Protein AF-A0A936IAG9-F1 (afdb_monomer_lite)

pLDDT: mean 70.08, std 13.37, range [38.06, 93.12]

Structure (mmCIF, N/CA/C/O backbone):
data_AF-A0A936IAG9-F1
#
_entry.id   AF-A0A936IAG9-F1
#
loop_
_atom_site.group_PDB
_atom_site.id
_atom_site.type_symbol
_atom_site.label_atom_id
_atom_site.label_alt_id
_atom_site.label_comp_id
_atom_site.label_asym_id
_atom_site.label_entity_id
_atom_site.label_seq_id
_atom_site.pdbx_PDB_ins_code
_atom_site.Cartn_x
_atom_site.Cartn_y
_atom_site.Cartn_z
_atom_site.occupancy
_atom_site.B_iso_or_equiv
_atom_site.auth_seq_id
_atom_site.auth_comp_id
_atom_site.auth_asym_id
_atom_site.auth_atom_id
_atom_site.pdbx_PDB_model_num
ATOM 1 N N . MET A 1 1 ? 29.070 -1.647 6.809 1.00 38.06 1 MET A N 1
ATOM 2 C CA . MET A 1 1 ? 28.721 -2.880 7.534 1.00 38.06 1 MET A CA 1
ATOM 3 C C . MET A 1 1 ? 27.209 -2.856 7.655 1.00 38.06 1 MET A C 1
ATOM 5 O O . MET A 1 1 ? 26.701 -2.065 8.429 1.00 38.06 1 MET A O 1
ATOM 9 N N . ASN A 1 2 ? 26.509 -3.551 6.751 1.00 38.34 2 ASN A N 1
ATOM 10 C CA . ASN A 1 2 ? 25.042 -3.567 6.714 1.00 38.34 2 ASN A CA 1
ATOM 11 C C . ASN A 1 2 ? 24.549 -4.488 7.825 1.00 38.34 2 ASN A C 1
ATOM 13 O O . ASN A 1 2 ? 24.805 -5.689 7.763 1.00 38.34 2 ASN A O 1
ATOM 17 N N . ILE A 1 3 ? 23.865 -3.932 8.822 1.00 39.88 3 ILE A N 1
ATOM 18 C CA . ILE A 1 3 ? 23.152 -4.720 9.825 1.00 39.88 3 ILE A CA 1
ATOM 19 C C . ILE A 1 3 ? 21.669 -4.584 9.498 1.00 39.88 3 ILE A C 1
ATOM 21 O O . ILE A 1 3 ? 21.058 -3.542 9.723 1.00 39.88 3 ILE A O 1
ATOM 25 N N . HIS A 1 4 ? 21.135 -5.632 8.873 1.00 41.66 4 HIS A N 1
ATOM 26 C CA . HIS A 1 4 ? 19.709 -5.806 8.631 1.00 41.66 4 HIS A CA 1
ATOM 27 C C . HIS A 1 4 ? 18.942 -5.750 9.964 1.00 41.66 4 HIS A C 1
ATOM 29 O O . HIS A 1 4 ? 19.412 -6.334 10.945 1.00 41.66 4 HIS A O 1
ATOM 35 N N . PRO A 1 5 ? 17.767 -5.098 10.029 1.00 43.59 5 PRO A N 1
ATOM 36 C CA . PRO A 1 5 ? 16.925 -5.165 11.212 1.00 43.59 5 PRO A CA 1
ATOM 37 C C . PRO A 1 5 ? 16.428 -6.602 11.378 1.00 43.59 5 PRO A C 1
ATOM 39 O O . PRO A 1 5 ? 15.870 -7.183 10.448 1.00 43.59 5 PRO A O 1
ATOM 42 N N . ILE A 1 6 ? 16.636 -7.166 12.567 1.00 43.41 6 ILE A N 1
ATOM 43 C CA . ILE A 1 6 ? 16.018 -8.425 12.978 1.00 43.41 6 ILE A CA 1
ATOM 44 C C . ILE A 1 6 ? 14.546 -8.104 13.242 1.00 43.41 6 ILE A C 1
ATOM 46 O O . ILE A 1 6 ? 14.169 -7.686 14.337 1.00 43.41 6 ILE A O 1
ATOM 50 N N . TYR A 1 7 ? 13.727 -8.218 12.201 1.00 42.12 7 TYR A N 1
ATOM 51 C CA . TYR A 1 7 ? 12.294 -8.389 12.373 1.00 42.12 7 TYR A CA 1
ATOM 52 C C . TYR A 1 7 ? 12.106 -9.773 12.998 1.00 42.12 7 TYR A C 1
ATOM 54 O O . TYR A 1 7 ? 12.538 -10.771 12.422 1.00 42.12 7 TYR A O 1
ATOM 62 N N . ASN A 1 8 ? 11.513 -9.832 14.197 1.00 49.75 8 ASN A N 1
ATOM 63 C CA . ASN A 1 8 ? 10.803 -11.042 14.604 1.00 49.75 8 ASN A CA 1
ATOM 64 C C . ASN A 1 8 ? 9.864 -11.371 13.448 1.00 49.75 8 ASN A C 1
ATOM 66 O O . ASN A 1 8 ? 9.140 -10.476 13.020 1.00 49.75 8 ASN A O 1
ATOM 70 N N . GLU A 1 9 ? 9.971 -12.592 12.933 1.00 50.03 9 GLU A N 1
ATOM 71 C CA . GLU A 1 9 ? 9.275 -13.076 11.747 1.00 50.03 9 GLU A CA 1
ATOM 72 C C . GLU A 1 9 ? 7.830 -12.567 11.737 1.00 50.03 9 GLU A C 1
ATOM 74 O O . GLU A 1 9 ? 6.999 -13.004 12.536 1.00 50.03 9 GLU A O 1
ATOM 79 N N . ASP A 1 10 ? 7.555 -11.592 10.861 1.00 55.53 10 ASP A N 1
ATOM 80 C CA . ASP A 1 10 ? 6.186 -11.255 10.500 1.00 55.53 10 ASP A CA 1
ATOM 81 C C . ASP A 1 10 ? 5.524 -12.580 10.107 1.00 55.53 10 ASP A C 1
ATOM 83 O O . ASP A 1 10 ? 6.144 -13.345 9.354 1.00 55.53 10 ASP A O 1
ATOM 87 N N . PRO A 1 11 ? 4.327 -12.904 10.633 1.00 61.97 11 PRO A N 1
ATOM 88 C CA . PRO A 1 11 ? 3.662 -14.155 10.301 1.00 61.97 11 PRO A CA 1
ATOM 89 C C . PRO A 1 11 ? 3.671 -14.303 8.782 1.00 61.97 11 PRO A C 1
ATOM 91 O O . PRO A 1 11 ? 3.205 -13.396 8.087 1.00 61.97 11 PRO A O 1
ATOM 94 N N . GLU A 1 12 ? 4.278 -15.391 8.281 1.00 59.19 12 GLU A N 1
ATOM 95 C CA . GLU A 1 12 ? 4.418 -15.614 6.842 1.00 59.19 12 GLU A CA 1
ATOM 96 C C . GLU A 1 12 ? 3.045 -15.382 6.214 1.00 59.19 12 GLU A C 1
ATOM 98 O O . GLU A 1 12 ? 2.085 -16.095 6.522 1.00 59.19 12 GLU A O 1
ATOM 103 N N . LEU A 1 13 ? 2.942 -14.357 5.359 1.00 60.31 13 LEU A N 1
ATOM 104 C CA . LEU A 1 13 ? 1.738 -14.139 4.573 1.00 60.31 13 LEU A CA 1
ATOM 105 C C . LEU A 1 13 ? 1.389 -15.492 3.936 1.00 60.31 13 LEU A C 1
ATOM 107 O O . LEU A 1 13 ? 2.278 -16.104 3.334 1.00 60.31 13 LEU A O 1
ATOM 111 N N . PRO A 1 14 ? 0.139 -15.975 4.030 1.00 67.12 14 PRO A N 1
ATOM 112 C CA . PRO A 1 14 ? -0.231 -17.316 3.564 1.00 67.12 14 PRO A CA 1
ATOM 113 C C . PRO A 1 14 ? 0.081 -17.548 2.072 1.00 67.12 14 PRO A C 1
ATOM 115 O O . PRO A 1 14 ? 0.135 -18.685 1.611 1.00 67.12 14 PRO A O 1
ATOM 118 N N . PHE A 1 15 ? 0.360 -16.474 1.326 1.00 60.12 15 PHE A N 1
ATOM 119 C CA . PHE A 1 15 ? 0.721 -16.471 -0.090 1.00 60.12 15 PHE A CA 1
ATOM 120 C C . PHE A 1 15 ? 2.195 -16.108 -0.361 1.00 60.12 15 PHE A C 1
ATOM 122 O O . PHE A 1 15 ? 2.618 -16.091 -1.513 1.00 60.12 15 PHE A O 1
ATOM 129 N N . GLY A 1 16 ? 3.014 -15.844 0.662 1.00 61.12 16 GLY A N 1
ATOM 130 C CA . GLY A 1 16 ? 4.405 -15.391 0.513 1.00 61.12 16 GLY A CA 1
ATOM 131 C C . GLY A 1 16 ? 5.296 -16.376 -0.253 1.00 61.12 16 GLY A C 1
ATOM 132 O O . GLY A 1 16 ? 6.164 -15.969 -1.023 1.00 61.12 16 GLY A O 1
ATOM 133 N N . LYS A 1 17 ? 5.024 -17.683 -0.134 1.00 63.50 17 LYS A N 1
ATOM 134 C CA . LYS A 1 17 ? 5.696 -18.727 -0.930 1.00 63.50 17 LYS A CA 1
ATOM 135 C C . LYS A 1 17 ? 5.253 -18.731 -2.398 1.00 63.50 17 LYS A C 1
ATOM 137 O O . LYS A 1 17 ? 6.069 -19.044 -3.258 1.00 63.50 17 LYS A O 1
ATOM 142 N N . ALA A 1 18 ? 4.008 -18.346 -2.684 1.00 60.34 18 ALA A N 1
ATOM 143 C CA . ALA A 1 18 ? 3.475 -18.229 -4.043 1.00 60.34 18 ALA A CA 1
ATOM 144 C C . ALA A 1 18 ? 3.954 -16.949 -4.754 1.00 60.34 18 ALA A C 1
ATOM 146 O O . ALA A 1 18 ? 4.122 -16.941 -5.969 1.00 60.34 18 ALA A O 1
ATOM 147 N N . LEU A 1 19 ? 4.240 -15.888 -3.995 1.00 58.88 19 LEU A N 1
ATOM 148 C CA . LEU A 1 19 ? 4.708 -14.597 -4.511 1.00 58.88 19 LEU A CA 1
ATOM 149 C C . LEU A 1 19 ? 6.229 -14.525 -4.715 1.00 58.88 19 LEU A C 1
ATOM 151 O O . LEU A 1 19 ? 6.725 -13.546 -5.263 1.00 58.88 19 LEU A O 1
ATOM 155 N N . LYS A 1 20 ? 6.981 -15.555 -4.301 1.00 59.91 20 LYS A N 1
ATOM 156 C CA . LYS A 1 20 ? 8.453 -15.529 -4.225 1.00 59.91 20 LYS A CA 1
ATOM 157 C C . LYS A 1 20 ? 9.157 -15.301 -5.573 1.00 59.91 20 LYS A C 1
ATOM 159 O O . LYS A 1 20 ? 10.315 -14.910 -5.569 1.00 59.91 20 LYS A O 1
ATOM 164 N N . ASN A 1 21 ? 8.458 -15.511 -6.693 1.00 58.50 21 ASN A N 1
ATOM 165 C CA . ASN A 1 21 ? 8.949 -15.292 -8.061 1.00 58.50 21 ASN A CA 1
ATOM 166 C C . ASN A 1 21 ? 7.891 -14.651 -8.986 1.00 58.50 21 ASN A C 1
ATOM 168 O O . ASN A 1 21 ? 8.018 -14.735 -10.205 1.00 58.50 21 ASN A O 1
ATOM 172 N N . ALA A 1 22 ? 6.818 -14.083 -8.432 1.00 59.84 22 ALA A N 1
ATOM 173 C CA . ALA A 1 22 ? 5.782 -13.417 -9.216 1.00 59.84 22 ALA A CA 1
ATOM 174 C C . ALA A 1 22 ? 6.031 -11.904 -9.193 1.00 59.84 22 ALA A C 1
ATOM 176 O O . ALA A 1 22 ? 6.421 -11.367 -8.157 1.00 59.84 22 ALA A O 1
ATOM 177 N N . ASP A 1 23 ? 5.785 -11.217 -10.309 1.00 57.88 23 ASP A N 1
ATOM 178 C CA . ASP A 1 23 ? 5.854 -9.753 -10.420 1.00 57.88 23 ASP A CA 1
ATOM 179 C C . ASP A 1 23 ? 4.711 -9.075 -9.625 1.00 57.88 23 ASP A C 1
ATOM 181 O O . ASP A 1 23 ? 3.880 -8.371 -10.192 1.00 57.88 23 ASP A O 1
ATOM 185 N N . GLY A 1 24 ? 4.612 -9.331 -8.318 1.00 66.06 24 GLY A N 1
ATOM 186 C CA . GLY A 1 24 ? 3.544 -8.831 -7.454 1.00 66.06 24 GLY A CA 1
ATOM 187 C C . GLY A 1 24 ? 2.125 -9.143 -7.953 1.00 66.06 24 GLY A C 1
ATOM 188 O O . GLY A 1 24 ? 1.898 -9.974 -8.832 1.00 66.06 24 GLY A O 1
ATOM 189 N N . PHE A 1 25 ? 1.142 -8.460 -7.369 1.00 68.69 25 PHE A N 1
ATOM 190 C CA . PHE A 1 25 ? -0.209 -8.412 -7.921 1.00 68.69 25 PHE A CA 1
ATOM 191 C C . PHE A 1 25 ? -0.233 -7.362 -9.034 1.00 68.69 25 PHE A C 1
ATOM 193 O O . PHE A 1 25 ? -0.215 -6.164 -8.755 1.00 68.69 25 PHE A O 1
ATOM 200 N N . LYS A 1 26 ? -0.257 -7.800 -10.296 1.00 69.25 26 LYS A N 1
ATOM 201 C CA . LYS A 1 26 ? -0.562 -6.912 -11.424 1.00 69.25 26 LYS A CA 1
ATOM 202 C C . LYS A 1 26 ? -2.073 -6.792 -11.536 1.00 69.25 26 LYS A C 1
ATOM 204 O O . LYS A 1 26 ? -2.758 -7.793 -11.735 1.00 69.25 26 LYS A O 1
ATOM 209 N N . VAL A 1 27 ? -2.581 -5.576 -11.383 1.00 76.00 27 VAL A N 1
ATOM 210 C CA . VAL A 1 27 ? -3.978 -5.283 -11.696 1.00 76.00 27 VAL A CA 1
ATOM 211 C C . VAL A 1 27 ? -4.122 -5.019 -13.200 1.00 76.00 27 VAL A C 1
ATOM 213 O O . VAL A 1 27 ? -3.158 -4.559 -13.819 1.00 76.00 27 VAL A O 1
ATOM 216 N N . PRO A 1 28 ? -5.283 -5.320 -13.803 1.00 80.31 28 PRO A N 1
ATOM 217 C CA . PRO A 1 28 ? -5.577 -4.943 -15.181 1.00 80.31 28 PRO A CA 1
ATOM 218 C C . PRO A 1 28 ? -5.427 -3.437 -15.427 1.00 80.31 28 PRO A C 1
ATOM 220 O O . PRO A 1 28 ? -5.523 -2.623 -14.504 1.00 80.31 28 PRO A O 1
ATOM 223 N N . GLU A 1 29 ? -5.223 -3.070 -16.689 1.00 79.81 29 GLU A N 1
ATOM 224 C CA . GLU A 1 29 ? -5.251 -1.673 -17.123 1.00 79.81 29 GLU A CA 1
ATOM 225 C C . GLU A 1 29 ? -6.591 -1.027 -16.722 1.00 79.81 29 GLU A C 1
ATOM 227 O O . GLU A 1 29 ? -7.638 -1.674 -16.790 1.00 79.81 29 GLU A O 1
ATOM 232 N N . HIS A 1 30 ? -6.551 0.213 -16.228 1.00 80.75 30 HIS A N 1
ATOM 233 C CA . HIS A 1 30 ? -7.714 0.961 -15.720 1.00 80.75 30 HIS A CA 1
ATOM 234 C C . HIS A 1 30 ? -8.450 0.355 -14.505 1.00 80.75 30 HIS A C 1
ATOM 236 O O . HIS A 1 30 ? -9.518 0.839 -14.136 1.00 80.75 30 HIS A O 1
ATOM 242 N N . TYR A 1 31 ? -7.887 -0.647 -13.813 1.00 82.06 31 TYR A N 1
ATOM 243 C CA . TYR A 1 31 ? -8.521 -1.252 -12.627 1.00 82.06 31 TYR A CA 1
ATOM 244 C C . TYR A 1 31 ? -8.879 -0.230 -11.536 1.00 82.06 31 TYR A C 1
ATOM 246 O O . TYR A 1 31 ? -9.958 -0.290 -10.954 1.00 82.06 31 TYR A O 1
ATOM 254 N N . PHE A 1 32 ? -7.973 0.709 -11.250 1.00 84.81 32 PHE A N 1
ATOM 255 C CA . PHE A 1 32 ? -8.203 1.730 -10.225 1.00 84.81 32 PHE A CA 1
ATOM 256 C C . PHE A 1 32 ? -9.087 2.873 -10.720 1.00 84.81 32 PHE A C 1
ATOM 258 O O . PHE A 1 32 ? -9.895 3.388 -9.954 1.00 84.81 32 PHE A O 1
ATOM 265 N N . GLU A 1 33 ? -8.966 3.233 -11.994 1.00 86.62 33 GLU A N 1
ATOM 266 C CA . GLU A 1 33 ? -9.741 4.312 -12.614 1.00 86.62 33 GLU A CA 1
ATOM 267 C C . GLU A 1 33 ? -11.224 3.943 -12.706 1.00 86.62 33 GLU A C 1
ATOM 269 O O . GLU A 1 33 ? -12.080 4.761 -12.387 1.00 86.62 33 GLU A O 1
ATOM 274 N N . ASN A 1 34 ? -11.522 2.677 -13.000 1.00 81.88 34 ASN A N 1
ATOM 275 C CA . ASN A 1 34 ? -12.891 2.171 -13.086 1.00 81.88 34 ASN A CA 1
ATOM 276 C C . ASN A 1 34 ? -13.351 1.504 -11.781 1.00 81.88 34 ASN A C 1
ATOM 278 O O . ASN A 1 34 ? -14.383 0.833 -11.761 1.00 81.88 34 ASN A O 1
ATOM 282 N N . SER A 1 35 ? -12.593 1.646 -10.688 1.00 82.88 35 SER A N 1
ATOM 283 C CA . SER A 1 35 ? -12.913 0.972 -9.425 1.00 82.88 35 SER A 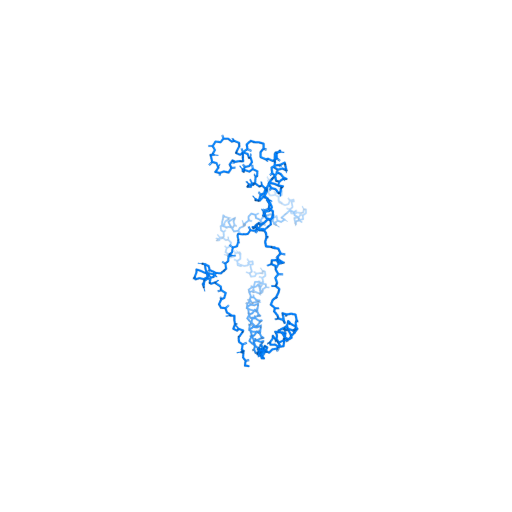CA 1
ATOM 284 C C . SER A 1 35 ? -14.261 1.425 -8.867 1.00 82.88 35 SER A C 1
ATOM 286 O O . SER A 1 35 ? -15.049 0.592 -8.428 1.00 82.88 35 SER A O 1
ATOM 288 N N . GLU A 1 36 ? -14.567 2.719 -8.956 1.00 81.88 36 GLU A N 1
ATOM 289 C CA . GLU A 1 36 ? -15.851 3.276 -8.528 1.00 81.88 36 GLU A CA 1
ATOM 290 C C . GLU A 1 36 ? -17.011 2.713 -9.354 1.00 81.88 36 GLU A C 1
ATOM 292 O O . GLU A 1 36 ? -17.996 2.234 -8.796 1.00 81.88 36 GLU A O 1
ATOM 297 N N . GLU A 1 37 ? -16.870 2.697 -10.680 1.00 77.31 37 GLU A N 1
ATOM 298 C CA . GLU A 1 37 ? -17.903 2.203 -11.591 1.00 77.31 37 GLU A CA 1
ATOM 299 C C . GLU A 1 37 ? -18.143 0.698 -11.405 1.00 77.31 37 GLU A C 1
ATOM 301 O O . GLU A 1 37 ? -19.288 0.254 -11.341 1.00 77.31 37 GLU A O 1
ATOM 306 N N . MET A 1 38 ? -17.076 -0.082 -11.205 1.00 76.06 38 MET A N 1
ATOM 307 C CA . MET A 1 38 ? -17.154 -1.514 -10.902 1.00 76.06 38 MET A CA 1
ATOM 308 C C . MET A 1 38 ? -17.819 -1.787 -9.549 1.00 76.06 38 MET A C 1
ATOM 310 O O . MET A 1 38 ? -18.657 -2.685 -9.451 1.00 76.06 38 MET A O 1
ATOM 314 N N . ILE A 1 39 ? -17.492 -1.008 -8.513 1.00 81.25 39 ILE A N 1
ATOM 315 C CA . ILE A 1 39 ? -18.131 -1.118 -7.193 1.00 81.25 39 ILE A CA 1
ATOM 316 C C . ILE A 1 39 ? -19.623 -0.791 -7.306 1.00 81.25 39 ILE A C 1
ATOM 318 O O . ILE A 1 39 ? -20.453 -1.542 -6.796 1.00 81.25 39 ILE A O 1
ATOM 322 N N . ILE A 1 40 ? -19.984 0.280 -8.016 1.00 80.75 40 ILE A N 1
ATOM 323 C CA . ILE A 1 40 ? -21.382 0.683 -8.221 1.00 80.75 40 ILE A CA 1
ATOM 324 C C . ILE A 1 40 ? -22.142 -0.372 -9.034 1.00 80.75 40 ILE A C 1
ATOM 326 O O . ILE A 1 40 ? -23.263 -0.735 -8.667 1.00 80.75 40 ILE A O 1
ATOM 330 N N . LEU A 1 41 ? -21.547 -0.915 -10.098 1.00 75.94 41 LEU A N 1
ATOM 331 C CA . LEU A 1 41 ? -22.148 -1.968 -10.919 1.00 75.94 41 LEU A CA 1
ATOM 332 C C . LEU A 1 41 ? -22.378 -3.249 -10.104 1.00 75.94 41 LEU A C 1
ATOM 334 O O . LEU A 1 41 ? -23.430 -3.879 -10.198 1.00 75.94 41 LEU A O 1
ATOM 338 N N . GLN A 1 42 ? -21.423 -3.613 -9.250 1.00 73.00 42 GLN A N 1
ATOM 339 C CA . GLN A 1 42 ? -21.531 -4.800 -8.411 1.00 73.00 42 GLN A CA 1
ATOM 340 C C . GLN A 1 42 ? -22.544 -4.610 -7.275 1.00 73.00 42 GLN A C 1
ATOM 342 O O . GLN A 1 42 ? -23.368 -5.492 -7.042 1.00 73.00 42 GLN A O 1
ATOM 347 N N . CYS A 1 43 ? -22.562 -3.450 -6.617 1.00 69.06 43 CYS A N 1
ATOM 348 C CA . CYS A 1 43 ? -23.572 -3.120 -5.612 1.00 69.06 43 CYS A CA 1
ATOM 349 C C . CYS A 1 43 ? -24.980 -3.045 -6.217 1.00 69.06 43 CYS A C 1
ATOM 351 O O . CYS A 1 43 ? -25.917 -3.593 -5.645 1.00 69.06 43 CYS A O 1
ATOM 353 N N . SER A 1 44 ? -25.144 -2.431 -7.389 1.00 69.19 44 SER A N 1
ATOM 354 C CA . SER A 1 44 ? -26.445 -2.349 -8.067 1.00 69.19 44 SER A CA 1
ATOM 355 C C . SER A 1 44 ? -26.917 -3.704 -8.603 1.00 69.19 44 SER A C 1
ATOM 357 O O . SER A 1 44 ? -28.106 -4.003 -8.512 1.00 69.19 44 SER A O 1
ATOM 359 N N . GLY A 1 45 ? -26.009 -4.566 -9.072 1.00 62.75 45 GLY A N 1
ATOM 360 C CA . GLY A 1 45 ? -26.316 -5.953 -9.436 1.00 62.75 45 GLY A CA 1
ATOM 361 C C . GLY A 1 45 ? -26.741 -6.816 -8.241 1.00 62.75 45 GLY A C 1
ATOM 362 O O . GLY A 1 45 ? -27.593 -7.690 -8.393 1.00 62.75 45 GLY A O 1
ATOM 363 N N . LEU A 1 46 ? -26.206 -6.539 -7.047 1.00 56.50 46 LEU A N 1
ATOM 364 C CA . LEU A 1 46 ? -26.630 -7.177 -5.793 1.00 56.50 46 LEU A CA 1
ATOM 365 C C . LEU A 1 46 ? -27.987 -6.654 -5.300 1.00 56.50 46 LEU A C 1
ATOM 367 O O . LEU A 1 46 ? -28.755 -7.420 -4.729 1.00 56.50 46 LEU A O 1
ATOM 371 N N . VAL A 1 47 ? -28.297 -5.379 -5.551 1.00 58.22 47 VAL A N 1
ATOM 372 C CA . VAL A 1 47 ? -29.583 -4.752 -5.194 1.00 58.22 47 VAL A CA 1
ATOM 373 C C . VAL A 1 47 ? -30.696 -5.116 -6.188 1.00 58.22 47 VAL A C 1
ATOM 375 O O . VAL A 1 47 ? -31.852 -5.218 -5.796 1.00 58.22 47 VAL A O 1
ATOM 378 N N . SER A 1 48 ? -30.361 -5.364 -7.459 1.00 52.91 48 SER A N 1
ATOM 379 C CA . SER A 1 48 ? -31.333 -5.716 -8.512 1.00 52.91 48 SER A CA 1
ATOM 380 C C . SER A 1 48 ? -31.740 -7.195 -8.505 1.00 52.91 48 SER A C 1
ATOM 382 O O . SER A 1 48 ? -32.689 -7.569 -9.194 1.00 52.91 48 SER A O 1
ATOM 384 N N . GLN A 1 49 ? -31.056 -8.049 -7.735 1.00 54.84 49 GLN A N 1
ATOM 385 C CA . GLN A 1 49 ? -31.550 -9.389 -7.417 1.00 54.84 49 GLN A CA 1
ATOM 386 C C . GLN A 1 49 ? -32.565 -9.318 -6.273 1.00 54.84 49 GLN A C 1
ATOM 388 O O . GLN A 1 49 ? -32.328 -9.810 -5.171 1.00 54.84 49 GLN A O 1
ATOM 393 N N . GLU A 1 50 ? -33.734 -8.742 -6.542 1.00 54.22 50 GLU A N 1
ATOM 394 C CA . GLU A 1 50 ? -34.897 -9.070 -5.730 1.00 54.22 50 GLU A CA 1
ATOM 395 C C . GLU A 1 50 ? -35.322 -10.517 -6.023 1.00 54.22 50 GLU A C 1
ATOM 397 O O . GLU A 1 50 ? -35.787 -10.863 -7.109 1.00 54.22 50 GLU A O 1
ATOM 402 N N . SER A 1 51 ? -35.214 -11.349 -4.986 1.00 56.81 51 SER A N 1
ATOM 403 C CA . SER A 1 51 ? -36.011 -12.559 -4.753 1.00 56.81 51 SER A CA 1
ATOM 404 C C . SER A 1 51 ? -35.778 -13.765 -5.674 1.00 56.81 51 SER A C 1
ATOM 406 O O . SER A 1 51 ? -36.586 -14.033 -6.551 1.00 56.81 51 SER A O 1
ATOM 408 N N . ASN A 1 52 ? -34.721 -14.557 -5.428 1.00 48.50 52 ASN A N 1
ATOM 409 C CA . ASN A 1 52 ? -34.785 -16.043 -5.468 1.00 48.50 52 ASN A CA 1
ATOM 410 C C . ASN A 1 52 ? -33.449 -16.767 -5.193 1.00 48.50 52 ASN A C 1
ATOM 412 O O . ASN A 1 52 ? -33.341 -17.972 -5.419 1.00 48.50 52 ASN A O 1
ATOM 416 N N . ALA A 1 53 ? -32.430 -16.090 -4.669 1.00 50.44 53 ALA A N 1
ATOM 417 C CA . ALA A 1 53 ? -31.285 -16.767 -4.078 1.00 50.44 53 ALA A CA 1
ATOM 418 C C . ALA A 1 53 ? -31.355 -16.567 -2.567 1.00 50.44 53 ALA A C 1
ATOM 420 O O . ALA A 1 53 ? -31.363 -15.432 -2.101 1.00 50.44 53 ALA A O 1
ATOM 421 N N . THR A 1 54 ? -31.404 -17.661 -1.808 1.00 52.78 54 THR A N 1
ATOM 422 C CA . THR A 1 54 ? -31.131 -17.670 -0.368 1.00 52.78 54 THR A CA 1
ATOM 423 C C . THR A 1 54 ? -29.683 -17.228 -0.153 1.00 52.78 54 THR A C 1
ATOM 425 O O . THR A 1 54 ? -28.789 -18.054 0.053 1.00 52.78 54 THR A O 1
ATOM 428 N N . SER A 1 55 ? -29.410 -15.929 -0.266 1.00 54.41 55 SER A N 1
ATOM 429 C CA . SER A 1 55 ? -28.244 -15.352 0.377 1.00 54.41 55 SER A CA 1
ATOM 430 C C . SER A 1 55 ? -28.444 -15.646 1.863 1.00 54.41 55 SER A C 1
ATOM 432 O O . SER A 1 55 ? -29.502 -15.384 2.425 1.00 54.41 55 SER A O 1
ATOM 434 N N . GLY A 1 56 ? -27.481 -16.301 2.511 1.00 57.41 56 GLY A N 1
ATOM 435 C CA . GLY A 1 56 ? -27.584 -16.680 3.930 1.00 57.41 56 GLY A CA 1
ATOM 436 C C . GLY A 1 56 ? -27.558 -15.482 4.887 1.00 57.41 56 GLY A C 1
ATOM 437 O O . GLY A 1 56 ? -27.073 -15.608 6.006 1.00 57.41 56 GLY A O 1
ATOM 438 N N . PHE A 1 57 ? -27.996 -14.313 4.424 1.00 59.38 57 PHE A N 1
ATOM 439 C CA . PHE A 1 57 ? -27.906 -13.030 5.089 1.00 59.38 57 PHE A CA 1
ATOM 440 C C . PHE A 1 57 ? -29.255 -12.309 5.020 1.00 59.38 57 PHE A C 1
ATOM 442 O O . PHE A 1 57 ? -29.355 -11.175 4.561 1.00 59.38 57 PHE A O 1
ATOM 449 N N . ASP A 1 58 ? -30.301 -12.994 5.478 1.00 72.62 58 ASP A N 1
ATOM 450 C CA . ASP A 1 58 ? -31.578 -12.362 5.786 1.00 72.62 58 ASP A CA 1
ATOM 451 C C . ASP A 1 58 ? -31.513 -11.750 7.186 1.00 72.62 58 ASP A C 1
ATOM 453 O O . ASP A 1 58 ? -31.198 -12.423 8.175 1.00 72.62 58 ASP A O 1
ATOM 457 N N . VAL A 1 59 ? -31.822 -10.458 7.277 1.00 77.81 59 VAL A N 1
ATOM 458 C CA . VAL A 1 59 ? -32.033 -9.793 8.564 1.00 77.81 59 VAL A CA 1
ATOM 459 C C . VAL A 1 59 ? -33.470 -10.039 9.034 1.00 77.81 59 VAL A C 1
ATOM 461 O O . VAL A 1 59 ? -34.395 -9.996 8.221 1.00 77.81 59 VAL A O 1
ATOM 464 N N . PRO A 1 60 ? -33.700 -10.284 10.336 1.00 83.00 60 PRO A N 1
ATOM 465 C CA . PRO A 1 60 ? -35.049 -10.455 10.857 1.00 83.00 60 PRO A CA 1
ATOM 466 C C . PRO A 1 60 ? -35.955 -9.259 10.547 1.00 83.00 60 PRO A C 1
ATOM 468 O O . PRO A 1 60 ? -35.515 -8.105 10.526 1.00 83.00 60 PRO A O 1
ATOM 471 N N . VAL A 1 61 ? -37.248 -9.533 10.365 1.00 82.75 61 VAL A N 1
ATOM 472 C CA . VAL A 1 61 ? -38.269 -8.493 10.190 1.00 82.75 61 VAL A CA 1
ATOM 473 C C . VAL A 1 61 ? -38.198 -7.506 11.357 1.00 82.75 61 VAL A C 1
ATOM 475 O O . VAL A 1 61 ? -38.157 -7.914 12.517 1.00 82.75 61 VAL A O 1
ATOM 478 N N . ALA A 1 62 ? -38.183 -6.209 11.037 1.00 85.75 62 ALA A N 1
ATOM 479 C CA . ALA A 1 62 ? -38.075 -5.115 12.003 1.00 85.75 62 ALA A CA 1
ATOM 480 C C . ALA A 1 62 ? -36.785 -5.119 12.857 1.00 85.75 62 ALA A C 1
ATOM 482 O O . ALA A 1 62 ? -36.762 -4.508 13.924 1.00 85.75 62 ALA A O 1
ATOM 483 N N . TYR A 1 63 ? -35.698 -5.758 12.392 1.00 87.25 63 TYR A N 1
ATOM 484 C CA . TYR A 1 63 ? -34.394 -5.725 13.070 1.00 87.25 63 TYR A CA 1
ATOM 485 C C . TYR A 1 63 ? -33.927 -4.293 13.353 1.00 87.25 63 TYR A C 1
ATOM 487 O O . TYR A 1 63 ? -33.594 -3.982 14.489 1.00 87.25 63 TYR A O 1
ATOM 495 N N . PHE A 1 64 ? -33.937 -3.419 12.341 1.00 89.62 64 PHE A N 1
ATOM 496 C CA . PHE A 1 64 ? -33.458 -2.040 12.483 1.00 89.62 64 PHE A CA 1
ATOM 497 C C . PHE A 1 64 ? -34.415 -1.156 13.288 1.00 89.62 64 PHE A C 1
ATOM 499 O O . PHE A 1 64 ? -33.953 -0.390 14.126 1.00 89.62 64 PHE A O 1
ATOM 506 N N . GLU A 1 65 ? -35.727 -1.311 13.089 1.00 90.19 65 GLU A N 1
ATOM 507 C CA . GLU A 1 65 ? -36.755 -0.574 13.840 1.00 90.19 65 GLU A CA 1
ATOM 508 C C . GLU A 1 65 ? -36.658 -0.857 15.346 1.00 90.19 65 GLU A C 1
ATOM 510 O O . GLU A 1 65 ? -36.707 0.059 16.160 1.00 90.19 65 GLU A O 1
ATOM 515 N N . ASN A 1 66 ? -36.425 -2.120 15.719 1.00 90.25 66 ASN A N 1
ATOM 516 C CA . ASN A 1 66 ? -36.343 -2.547 17.117 1.00 90.25 66 ASN A CA 1
ATOM 517 C C . ASN A 1 66 ? -34.905 -2.584 17.665 1.00 90.25 66 ASN A C 1
ATOM 519 O O . ASN A 1 66 ? -34.700 -2.972 18.820 1.00 90.25 66 ASN A O 1
ATOM 523 N N . PHE A 1 67 ? -33.895 -2.234 16.859 1.00 91.81 67 PHE A N 1
ATOM 524 C CA . PHE A 1 67 ? -32.483 -2.362 17.235 1.00 91.81 67 PHE A CA 1
ATOM 525 C C . PHE A 1 67 ? -32.157 -1.509 18.458 1.00 91.81 67 PHE A C 1
ATOM 527 O O . PHE A 1 67 ? -31.557 -1.996 19.416 1.00 91.81 67 PHE A O 1
ATOM 534 N N . THR A 1 68 ? -32.578 -0.244 18.427 1.00 90.38 68 THR A N 1
ATOM 535 C CA . THR A 1 68 ? -32.300 0.734 19.482 1.00 90.38 68 THR A CA 1
ATOM 536 C C . THR A 1 68 ? -32.908 0.297 20.810 1.00 90.38 68 THR A C 1
ATOM 538 O O . THR A 1 68 ? -32.204 0.253 21.818 1.00 90.38 68 THR A O 1
ATOM 541 N N . ASP A 1 69 ? -34.179 -0.102 20.800 1.00 91.56 69 ASP A N 1
ATOM 542 C CA . ASP A 1 69 ? -34.887 -0.551 22.000 1.00 91.56 69 ASP A CA 1
ATOM 543 C C . ASP A 1 69 ? -34.265 -1.834 22.562 1.00 91.56 69 ASP A C 1
ATOM 545 O O . ASP A 1 69 ? -33.981 -1.914 23.756 1.00 91.56 69 ASP A O 1
ATOM 549 N N . SER A 1 70 ? -33.935 -2.792 21.689 1.00 86.31 70 SER A N 1
ATOM 550 C CA . SER A 1 70 ? -33.271 -4.046 22.074 1.00 86.31 70 SER A CA 1
ATOM 551 C C . SER A 1 70 ? -31.869 -3.817 22.650 1.00 86.31 70 SER A C 1
ATOM 553 O O . SER A 1 70 ? -31.438 -4.524 23.562 1.00 86.31 70 SER A O 1
ATOM 555 N N . LEU A 1 71 ? -31.124 -2.846 22.116 1.00 87.62 71 LEU A N 1
ATOM 556 C CA . LEU A 1 71 ? -29.794 -2.480 22.601 1.00 87.62 71 LEU A CA 1
ATOM 557 C C . LEU A 1 71 ? -29.879 -1.833 23.987 1.00 87.62 71 LEU A C 1
ATOM 559 O O . LEU A 1 71 ? -29.120 -2.206 24.881 1.00 87.62 71 LEU A O 1
ATOM 563 N N . ILE A 1 72 ? -30.819 -0.907 24.181 1.00 87.50 72 ILE A N 1
ATOM 564 C CA . ILE A 1 72 ? -31.050 -0.245 25.471 1.00 87.50 72 ILE A CA 1
ATOM 565 C C . ILE A 1 72 ? -31.523 -1.262 26.513 1.00 87.50 72 ILE A C 1
ATOM 567 O O . ILE A 1 72 ? -31.031 -1.259 27.642 1.00 87.50 72 ILE A O 1
ATOM 571 N N . GLU A 1 73 ? -32.435 -2.159 26.143 1.00 87.56 73 GLU A N 1
ATOM 572 C CA . GLU A 1 73 ? -32.895 -3.237 27.015 1.00 87.56 73 GLU A CA 1
ATOM 573 C C . GLU A 1 73 ? -31.729 -4.128 27.451 1.00 87.56 73 GLU A C 1
ATOM 575 O O . GLU A 1 73 ? -31.579 -4.378 28.642 1.00 87.56 73 GLU A O 1
ATOM 580 N N . ARG A 1 74 ? -30.842 -4.530 26.532 1.00 81.75 74 ARG A N 1
ATOM 581 C CA . ARG A 1 74 ? -29.653 -5.335 26.862 1.00 81.75 74 ARG A CA 1
ATOM 582 C C . ARG A 1 74 ? -28.682 -4.611 27.786 1.00 81.75 74 ARG A C 1
ATOM 584 O O . ARG A 1 74 ? -28.251 -5.207 28.763 1.00 81.75 74 ARG A O 1
ATOM 591 N N . ILE A 1 75 ? -28.377 -3.339 27.527 1.00 82.88 75 ILE A N 1
ATOM 592 C CA . ILE A 1 75 ? -27.491 -2.537 28.391 1.00 82.88 75 ILE A CA 1
ATOM 593 C C . ILE A 1 75 ? -28.052 -2.428 29.816 1.00 82.88 75 ILE A C 1
ATOM 595 O O . ILE A 1 75 ? -27.289 -2.431 30.779 1.00 82.88 75 ILE A O 1
ATOM 599 N N . ASN A 1 76 ? -29.376 -2.327 29.954 1.00 80.88 76 ASN A N 1
ATOM 600 C CA . ASN A 1 76 ? -30.034 -2.187 31.252 1.00 80.88 76 ASN A CA 1
ATOM 601 C C . ASN A 1 76 ? -30.284 -3.533 31.956 1.00 80.88 76 ASN A C 1
ATOM 603 O O . ASN A 1 76 ? -30.257 -3.591 33.186 1.00 80.88 76 ASN A O 1
ATOM 607 N N . ALA A 1 77 ? -30.552 -4.601 31.201 1.00 75.94 77 ALA A N 1
ATOM 608 C CA . ALA A 1 77 ? -30.812 -5.945 31.715 1.00 75.94 77 ALA A CA 1
ATOM 609 C C . ALA A 1 77 ? -29.518 -6.681 32.086 1.00 75.94 77 ALA A C 1
ATOM 611 O O . ALA A 1 77 ? -29.485 -7.452 33.048 1.00 75.94 77 ALA A O 1
ATOM 612 N N . GLU A 1 78 ? -28.441 -6.442 31.340 1.00 67.44 78 GLU A N 1
ATOM 613 C CA . GLU A 1 78 ? -27.128 -6.980 31.643 1.00 67.44 78 GLU A CA 1
ATOM 614 C C . GLU A 1 78 ? -26.525 -6.136 32.766 1.00 67.44 78 GLU A C 1
ATOM 616 O O . GLU A 1 78 ? -26.031 -5.027 32.564 1.00 67.44 78 GLU A O 1
ATOM 621 N N . SER A 1 79 ? -26.572 -6.648 34.000 1.00 62.59 79 SER A N 1
ATOM 622 C CA . SER A 1 79 ? -25.773 -6.050 35.063 1.00 62.59 79 SER A CA 1
ATOM 623 C C . SER A 1 79 ? -24.334 -5.999 34.547 1.00 62.59 79 SER A C 1
ATOM 625 O O . SER A 1 79 ? -23.760 -7.051 34.253 1.00 62.59 79 SER A O 1
ATOM 627 N N . LEU A 1 80 ? -23.736 -4.808 34.466 1.00 67.50 80 LEU A N 1
ATOM 628 C CA . LEU A 1 80 ? -22.346 -4.579 34.035 1.00 67.50 80 LEU A CA 1
ATOM 629 C C . LEU A 1 80 ? -21.306 -5.301 34.927 1.00 67.50 80 LEU A C 1
ATOM 631 O O . LEU A 1 80 ? -20.117 -5.025 34.863 1.00 67.50 80 LEU A O 1
ATOM 635 N N . ALA A 1 81 ? -21.743 -6.230 35.778 1.00 66.31 81 ALA A N 1
ATOM 636 C CA . ALA A 1 81 ? -20.955 -7.128 36.597 1.00 66.31 81 ALA A CA 1
ATOM 637 C C . ALA A 1 81 ? -19.994 -8.017 35.790 1.00 66.31 81 ALA A C 1
ATOM 639 O O . ALA A 1 81 ? -19.002 -8.465 36.360 1.00 66.31 81 ALA A O 1
ATOM 640 N N . PHE A 1 82 ? -20.252 -8.263 34.497 1.00 69.62 82 PHE A N 1
ATOM 641 C CA . PHE A 1 82 ? -19.295 -8.956 33.623 1.00 69.62 82 PHE A CA 1
ATOM 642 C C . PHE A 1 82 ? -18.166 -8.037 33.129 1.00 69.62 82 PHE A C 1
ATOM 644 O O . PHE A 1 82 ? -17.102 -8.531 32.749 1.00 69.62 82 PHE A O 1
ATOM 651 N N . LEU A 1 83 ? -18.369 -6.712 33.138 1.00 71.06 83 LEU A N 1
ATOM 652 C CA . LEU A 1 83 ? -17.319 -5.769 32.782 1.00 71.06 83 LEU A CA 1
ATOM 653 C C . LEU A 1 83 ? -16.318 -5.683 33.940 1.00 71.06 83 LEU A C 1
ATOM 655 O O . LEU A 1 83 ? -16.708 -5.445 35.090 1.00 71.06 83 LEU A O 1
ATOM 659 N N . PRO A 1 84 ? -15.014 -5.864 33.674 1.00 72.50 84 PRO A N 1
ATOM 660 C CA . PRO A 1 84 ? -14.008 -5.691 34.704 1.00 72.50 84 PRO A CA 1
ATOM 661 C C . PRO A 1 84 ? -14.077 -4.255 35.243 1.00 72.50 84 PRO A C 1
ATOM 663 O O . PRO A 1 84 ? -14.009 -3.290 34.490 1.00 72.50 84 PRO A O 1
ATOM 666 N N . LYS A 1 85 ? -14.183 -4.108 36.571 1.00 72.44 85 LYS A N 1
ATOM 667 C CA . LYS A 1 85 ? -14.202 -2.797 37.257 1.00 72.44 85 LYS A CA 1
ATOM 668 C C . LYS A 1 85 ? -12.883 -2.021 37.134 1.00 72.44 85 LYS A C 1
ATOM 670 O O . LYS A 1 85 ? -12.796 -0.882 37.577 1.00 72.44 85 LYS A O 1
ATOM 675 N N . SER A 1 86 ? -11.842 -2.665 36.619 1.00 72.88 86 SER A N 1
ATOM 676 C CA . SER A 1 86 ? -10.541 -2.068 36.350 1.00 72.88 86 SER A CA 1
ATOM 677 C C . SER A 1 86 ? -10.442 -1.661 34.887 1.00 72.88 86 SER A C 1
ATOM 679 O O . SER A 1 86 ? -10.861 -2.439 34.032 1.00 72.88 86 SER A O 1
ATOM 681 N N . ASP A 1 87 ? -9.794 -0.528 34.606 1.00 73.50 87 ASP A N 1
ATOM 682 C CA . ASP A 1 87 ? -9.467 -0.102 33.242 1.00 73.50 87 ASP A CA 1
ATOM 683 C C . ASP A 1 87 ? -8.866 -1.265 32.440 1.00 73.50 87 ASP A C 1
ATOM 685 O O . ASP A 1 87 ? -7.807 -1.799 32.785 1.00 73.50 87 ASP A O 1
ATOM 689 N N . GLY A 1 88 ? -9.586 -1.690 31.396 1.00 73.50 88 GLY A N 1
ATOM 690 C CA . GLY A 1 88 ? -9.249 -2.874 30.599 1.00 73.50 88 GLY A CA 1
ATOM 691 C C . GLY A 1 88 ? -7.966 -2.719 29.781 1.00 73.50 88 GLY A C 1
ATOM 692 O O . GLY A 1 88 ? -7.372 -3.712 29.370 1.00 73.50 88 GLY A O 1
ATOM 693 N N . PHE A 1 89 ? -7.503 -1.482 29.590 1.00 79.88 89 PHE A N 1
ATOM 694 C CA . PHE A 1 89 ? -6.283 -1.168 28.859 1.00 79.88 89 PHE A CA 1
ATOM 695 C C . PHE A 1 89 ? -5.269 -0.524 29.798 1.00 79.88 89 PHE A C 1
ATOM 697 O O . PHE A 1 89 ? -5.348 0.664 30.106 1.00 79.88 89 PHE A O 1
ATOM 704 N N . LYS A 1 90 ? -4.289 -1.315 30.241 1.00 81.56 90 LYS A N 1
ATOM 705 C CA . LYS A 1 90 ? -3.110 -0.811 30.950 1.00 81.56 90 LYS A CA 1
ATOM 706 C C . LYS A 1 90 ? -1.898 -0.897 30.042 1.00 81.56 90 LYS A C 1
ATOM 708 O O . LYS A 1 90 ? -1.656 -1.923 29.410 1.00 81.56 90 LYS A O 1
ATOM 713 N N . VAL A 1 91 ? -1.126 0.182 29.992 1.00 86.69 91 VAL A N 1
ATOM 714 C CA . VAL A 1 91 ? 0.190 0.160 29.354 1.00 86.69 91 VAL A CA 1
ATOM 715 C C . VAL A 1 91 ? 1.194 -0.551 30.271 1.00 86.69 91 VAL A C 1
ATOM 717 O O . VAL A 1 91 ? 1.066 -0.452 31.494 1.00 86.69 91 VAL A O 1
ATOM 720 N N . PRO A 1 92 ? 2.194 -1.256 29.714 1.00 87.12 92 PRO A N 1
ATOM 721 C CA . PRO A 1 92 ? 3.295 -1.795 30.501 1.00 87.12 92 PRO A CA 1
ATOM 722 C C . PRO A 1 92 ? 4.026 -0.702 31.286 1.00 87.12 92 PRO A C 1
ATOM 724 O O . PRO A 1 92 ? 4.102 0.453 30.851 1.00 87.12 92 PRO A O 1
ATOM 727 N N . GLU A 1 93 ? 4.609 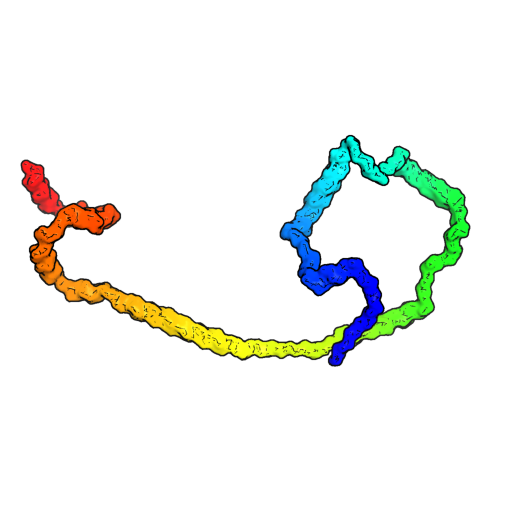-1.086 32.418 1.00 89.00 93 GLU A N 1
ATOM 728 C CA . GLU A 1 93 ? 5.459 -0.204 33.216 1.00 89.00 93 GLU A CA 1
ATOM 729 C C . GLU A 1 93 ? 6.603 0.364 32.356 1.00 89.00 93 GLU A C 1
ATOM 731 O O . GLU A 1 93 ? 7.162 -0.323 31.496 1.00 89.00 93 GLU A O 1
ATOM 736 N N . SER A 1 94 ? 6.892 1.658 32.520 1.00 89.69 94 SER A N 1
ATOM 737 C CA . SER A 1 94 ? 7.913 2.385 31.750 1.00 89.69 94 SER A CA 1
ATOM 738 C C . SER A 1 94 ? 7.732 2.366 30.219 1.00 89.69 94 SER A C 1
ATOM 740 O O . SER A 1 94 ? 8.690 2.630 29.481 1.00 89.69 94 SER A O 1
ATOM 742 N N . TYR A 1 95 ? 6.517 2.117 29.698 1.00 91.12 95 TYR A N 1
ATOM 743 C CA . TYR A 1 95 ? 6.232 2.202 28.256 1.00 91.12 95 TYR A CA 1
ATOM 744 C C . TYR A 1 95 ? 6.680 3.549 27.674 1.00 91.12 95 TYR A C 1
ATOM 746 O O . TYR A 1 95 ? 7.473 3.574 26.732 1.00 91.12 95 TYR A O 1
ATOM 754 N N . PHE A 1 96 ? 6.228 4.655 28.274 1.00 93.12 96 PHE A N 1
ATOM 755 C CA . PHE A 1 96 ? 6.540 6.006 27.806 1.00 93.12 96 PHE A CA 1
ATOM 756 C C . PHE A 1 96 ? 7.990 6.417 28.096 1.00 93.12 96 PHE A C 1
ATOM 758 O O . PHE A 1 96 ? 8.618 7.049 27.251 1.00 93.12 96 PHE A O 1
ATOM 765 N N . GLU A 1 97 ? 8.560 5.994 29.228 1.00 91.69 97 GLU A N 1
ATOM 766 C CA . GLU A 1 97 ? 9.958 6.288 29.584 1.00 91.69 97 GLU A CA 1
ATOM 767 C C . GLU A 1 97 ? 10.948 5.658 28.594 1.00 91.69 97 GLU A C 1
ATOM 769 O O . GLU A 1 97 ? 11.924 6.275 28.171 1.00 91.69 97 GLU A O 1
ATOM 774 N N . THR A 1 98 ? 10.674 4.424 28.166 1.00 91.62 98 THR A N 1
ATOM 775 C CA . THR A 1 98 ? 11.524 3.698 27.211 1.00 91.62 98 THR A CA 1
ATOM 776 C C . THR A 1 98 ? 11.173 3.992 25.754 1.00 91.62 98 THR A C 1
ATOM 778 O O . THR A 1 98 ? 11.940 3.633 24.858 1.00 91.62 98 THR A O 1
ATOM 781 N N . PHE A 1 99 ? 10.023 4.616 25.482 1.00 92.75 99 PHE A N 1
ATOM 782 C CA . PHE A 1 99 ? 9.577 4.932 24.125 1.00 92.75 99 PHE A CA 1
ATOM 783 C C . PHE A 1 99 ? 10.547 5.886 23.425 1.00 92.75 99 PHE A C 1
ATOM 785 O O . PHE A 1 99 ? 10.976 5.601 22.308 1.00 92.75 99 PHE A O 1
ATOM 792 N N . TYR A 1 100 ? 10.956 6.962 24.105 1.00 89.38 100 TYR A N 1
ATOM 793 C CA . TYR A 1 100 ? 11.878 7.951 23.542 1.00 89.38 100 TYR A CA 1
ATOM 794 C C . TYR A 1 100 ? 13.220 7.321 23.142 1.00 89.38 100 TYR A C 1
ATOM 796 O O . TYR A 1 100 ? 13.689 7.495 22.019 1.00 89.38 100 TYR A O 1
ATOM 804 N N . ASN A 1 101 ? 13.789 6.491 24.020 1.00 88.88 101 ASN A N 1
ATOM 805 C CA . ASN A 1 101 ? 15.043 5.784 23.752 1.00 88.88 101 ASN A CA 1
ATOM 806 C C . ASN A 1 101 ? 14.909 4.796 22.581 1.00 88.88 101 ASN A C 1
ATOM 808 O O . ASN A 1 101 ? 15.790 4.716 21.724 1.00 88.88 101 ASN A O 1
ATOM 812 N N . ARG A 1 102 ? 13.786 4.069 22.498 1.00 89.12 102 ARG A N 1
ATOM 813 C CA . ARG A 1 102 ? 13.496 3.157 21.379 1.00 89.12 102 ARG A CA 1
ATOM 814 C C . ARG A 1 102 ? 13.361 3.906 20.052 1.00 89.12 102 ARG A C 1
ATOM 816 O O . ARG A 1 102 ? 13.882 3.436 19.041 1.00 89.12 102 ARG A O 1
ATOM 823 N N . LEU A 1 103 ? 12.704 5.064 20.056 1.00 90.19 103 LEU A N 1
ATOM 824 C CA . LEU A 1 103 ? 12.549 5.914 18.877 1.00 90.19 103 LEU A CA 1
ATOM 825 C C . LEU A 1 103 ? 13.900 6.462 18.402 1.00 90.19 103 LEU A C 1
ATOM 827 O O . LEU A 1 103 ? 14.248 6.301 17.232 1.00 90.19 103 LEU A O 1
ATOM 831 N N . GLN A 1 104 ? 14.692 7.029 19.314 1.00 89.62 104 GLN A N 1
ATOM 832 C CA . GLN A 1 104 ? 16.008 7.586 19.000 1.00 89.62 104 GLN A CA 1
ATOM 833 C C . GLN A 1 104 ? 16.957 6.527 18.415 1.00 89.62 104 GLN A C 1
ATOM 835 O O . GLN A 1 104 ? 17.658 6.788 17.434 1.00 89.62 104 GLN A O 1
ATOM 840 N N . ASN A 1 105 ? 16.945 5.312 18.971 1.00 87.19 105 ASN A N 1
ATOM 841 C CA . ASN A 1 105 ? 17.745 4.195 18.468 1.00 87.19 105 ASN A CA 1
ATOM 842 C C . ASN A 1 105 ? 17.324 3.760 17.057 1.00 87.19 105 ASN A C 1
ATOM 844 O O . ASN A 1 105 ? 18.191 3.512 16.219 1.00 87.19 105 ASN A O 1
ATOM 848 N N . LYS A 1 106 ? 16.017 3.712 16.762 1.00 83.81 106 LYS A N 1
ATOM 849 C CA . LYS A 1 106 ? 15.521 3.391 15.412 1.00 83.81 106 LYS A CA 1
ATOM 850 C C . LYS A 1 106 ? 15.942 4.435 14.381 1.00 83.81 106 LYS A C 1
ATOM 852 O O . LYS A 1 106 ? 16.422 4.065 13.313 1.00 83.81 106 LYS A O 1
ATOM 857 N N . LEU A 1 107 ? 15.821 5.720 14.716 1.00 83.25 107 LEU A N 1
ATOM 858 C CA . LEU A 1 107 ? 16.245 6.804 13.827 1.00 83.25 107 LEU A CA 1
ATOM 859 C C . LEU A 1 107 ? 17.756 6.746 13.571 1.00 83.25 107 LEU A C 1
ATOM 861 O O . LEU A 1 107 ? 18.198 6.843 12.431 1.00 83.25 107 LEU A O 1
ATOM 865 N N . SER A 1 108 ? 18.552 6.498 14.610 1.00 77.75 108 SER A N 1
ATOM 866 C CA . SER A 1 108 ? 20.016 6.476 14.502 1.00 77.75 108 SER A CA 1
ATOM 867 C C . SER A 1 108 ? 20.541 5.249 13.738 1.00 77.75 108 SER A C 1
ATOM 869 O O . SER A 1 108 ? 21.533 5.350 13.016 1.00 77.75 108 SER A O 1
ATOM 871 N N . ALA A 1 109 ? 19.869 4.098 13.846 1.00 70.81 109 ALA A N 1
ATOM 872 C CA . ALA A 1 109 ? 20.201 2.888 13.089 1.00 70.81 109 ALA A CA 1
ATOM 873 C C . ALA A 1 109 ? 19.892 3.023 11.585 1.00 70.81 109 ALA A C 1
ATOM 875 O O . ALA A 1 109 ? 20.630 2.494 10.755 1.00 70.81 109 ALA A O 1
ATOM 876 N N . GLN A 1 110 ? 18.853 3.780 11.216 1.00 61.22 110 GLN A N 1
ATOM 877 C CA . GLN A 1 110 ? 18.468 4.004 9.817 1.00 61.22 110 GLN A CA 1
ATOM 878 C C . GLN A 1 110 ? 19.497 4.844 9.029 1.00 61.22 110 GLN A C 1
ATOM 880 O O . GLN A 1 110 ? 19.620 4.697 7.813 1.00 61.22 110 GLN A O 1
ATOM 885 N N . HIS A 1 111 ? 20.293 5.674 9.711 1.00 57.12 111 HIS A N 1
ATOM 886 C CA . HIS A 1 111 ? 21.353 6.479 9.091 1.00 57.12 111 HIS A CA 1
ATOM 887 C C . HIS A 1 111 ? 22.664 5.714 8.827 1.00 57.12 111 HIS A C 1
ATOM 889 O O . HIS A 1 111 ? 23.567 6.268 8.204 1.00 57.12 111 HIS A O 1
ATOM 895 N N . GLN A 1 112 ? 22.780 4.441 9.225 1.00 58.41 112 GLN A N 1
ATOM 896 C CA . GLN A 1 112 ? 23.950 3.600 8.926 1.00 58.41 112 GLN A CA 1
ATOM 897 C C . GLN A 1 112 ? 23.819 2.833 7.598 1.00 58.41 112 GLN A C 1
ATOM 899 O O . GLN A 1 112 ? 24.370 1.740 7.441 1.00 58.41 112 GLN A O 1
ATOM 904 N N . SER A 1 113 ? 23.104 3.399 6.620 1.00 54.28 113 SER A N 1
ATOM 905 C CA . SER A 1 113 ? 23.088 2.865 5.259 1.00 54.28 113 SER A CA 1
ATOM 906 C C . SER A 1 113 ? 24.514 2.871 4.698 1.00 54.28 113 SER A C 1
ATOM 908 O O . SER A 1 113 ? 25.221 3.878 4.704 1.00 54.28 113 SER A O 1
ATOM 910 N N . THR A 1 114 ? 24.983 1.692 4.287 1.00 59.53 114 THR A N 1
ATOM 911 C CA . THR A 1 114 ? 26.310 1.496 3.694 1.00 59.53 114 THR A CA 1
ATOM 912 C C . THR A 1 114 ? 26.604 2.497 2.582 1.00 59.53 114 THR A C 1
ATOM 914 O O . THR A 1 114 ? 25.677 2.849 1.857 1.00 59.53 114 THR A O 1
ATOM 917 N N . PRO A 1 115 ? 27.880 2.889 2.375 1.00 58.97 115 PRO A N 1
ATOM 918 C CA . PRO A 1 115 ? 28.240 3.835 1.327 1.00 58.97 115 PRO A CA 1
ATOM 919 C C . PRO A 1 115 ? 27.753 3.309 -0.024 1.00 58.97 115 PRO A C 1
ATOM 921 O O . PRO A 1 115 ? 28.267 2.311 -0.538 1.00 58.97 115 PRO A O 1
ATOM 924 N N . THR A 1 116 ? 26.742 3.967 -0.586 1.00 57.75 116 THR A N 1
ATOM 925 C CA . THR A 1 116 ? 26.233 3.668 -1.920 1.00 57.75 116 THR A CA 1
ATOM 926 C C . THR A 1 116 ? 27.384 3.871 -2.897 1.00 57.75 116 THR A C 1
ATOM 928 O O . THR A 1 116 ? 27.892 4.982 -3.058 1.00 57.75 116 THR A O 1
ATOM 931 N N . LYS A 1 117 ? 27.863 2.786 -3.515 1.00 62.78 117 LYS A N 1
ATOM 932 C CA . LYS A 1 117 ? 28.916 2.865 -4.530 1.00 62.78 117 LYS A CA 1
ATOM 933 C C . LYS A 1 117 ? 28.364 3.624 -5.733 1.00 62.78 117 LYS A C 1
ATOM 935 O O . LYS A 1 117 ? 27.590 3.081 -6.513 1.00 62.78 117 LYS A O 1
ATOM 940 N N . LEU A 1 118 ? 28.781 4.877 -5.875 1.00 63.72 118 LEU A N 1
ATOM 941 C CA . LEU A 1 118 ? 28.483 5.706 -7.033 1.00 63.72 118 LEU A CA 1
ATOM 942 C C . LEU A 1 118 ? 29.292 5.186 -8.232 1.00 63.72 118 LEU A C 1
ATOM 944 O O . LEU A 1 118 ? 30.510 5.368 -8.303 1.00 63.72 118 LEU A O 1
ATOM 948 N N . ILE A 1 119 ? 28.632 4.487 -9.154 1.00 66.69 119 ILE A N 1
ATOM 949 C CA . ILE A 1 119 ? 29.275 3.947 -10.356 1.00 66.69 119 ILE A CA 1
ATOM 950 C C . ILE A 1 119 ? 29.428 5.090 -11.369 1.00 66.69 119 ILE A C 1
ATOM 952 O O . ILE A 1 119 ? 28.446 5.676 -11.818 1.00 66.69 119 ILE A O 1
ATOM 956 N N . LYS A 1 120 ? 30.668 5.441 -11.725 1.00 65.38 120 LYS A N 1
ATOM 957 C CA . LYS A 1 120 ? 30.962 6.518 -12.685 1.00 65.38 120 LYS A CA 1
ATOM 958 C C . LYS A 1 120 ? 30.869 5.994 -14.127 1.00 65.38 120 LYS A C 1
ATOM 960 O O . LYS A 1 120 ? 31.862 5.490 -14.650 1.00 65.38 120 LYS A O 1
ATOM 965 N N . PHE A 1 121 ? 29.730 6.176 -14.801 1.00 60.62 121 PHE A N 1
ATOM 966 C CA . PHE A 1 121 ? 29.458 5.751 -16.197 1.00 60.62 121 PHE A CA 1
ATOM 967 C C . PHE A 1 121 ? 30.211 6.528 -17.302 1.00 60.62 121 PHE A C 1
ATOM 969 O O . PHE A 1 121 ? 29.844 6.512 -18.473 1.00 60.62 121 PHE A O 1
ATOM 976 N N . HIS A 1 122 ? 31.320 7.177 -16.964 1.00 65.81 122 HIS A N 1
ATOM 977 C CA . HIS A 1 122 ? 32.080 8.059 -17.849 1.00 65.81 122 HIS A CA 1
ATOM 978 C C . HIS A 1 122 ? 32.904 7.348 -18.942 1.00 65.81 122 HIS A C 1
ATOM 980 O O . HIS A 1 122 ? 33.761 7.979 -19.540 1.00 65.81 122 HIS A O 1
ATOM 986 N N . LYS A 1 123 ? 32.731 6.044 -19.198 1.00 65.06 123 LYS A N 1
ATOM 987 C CA . LYS A 1 123 ? 33.525 5.317 -20.216 1.00 65.06 123 LYS A CA 1
ATOM 988 C C . LYS A 1 123 ? 32.738 4.993 -21.494 1.00 65.06 123 LYS A C 1
ATOM 990 O O . LYS A 1 123 ? 33.341 4.667 -22.509 1.00 65.06 123 LYS A O 1
ATOM 995 N N . LEU A 1 124 ? 31.412 5.150 -21.478 1.00 62.12 124 LEU A N 1
ATOM 996 C CA . LEU A 1 124 ? 30.524 4.776 -22.592 1.00 62.12 124 LEU A CA 1
ATOM 997 C C . LEU A 1 124 ? 30.425 5.849 -23.695 1.00 62.12 124 LEU A C 1
ATOM 999 O O . LEU A 1 124 ? 30.132 5.530 -24.842 1.00 62.12 124 LEU A O 1
ATOM 1003 N N . TRP A 1 125 ? 30.751 7.105 -23.385 1.00 72.00 125 TRP A N 1
ATOM 1004 C CA . TRP A 1 125 ? 30.731 8.224 -24.338 1.00 72.00 125 TRP A CA 1
ATOM 1005 C C . TRP A 1 125 ? 31.735 8.114 -25.500 1.00 72.00 125 TRP A C 1
ATOM 1007 O O . TRP A 1 125 ? 31.449 8.592 -26.594 1.00 72.00 125 TRP A O 1
ATOM 1017 N N . TYR A 1 126 ? 32.881 7.448 -25.311 1.00 76.69 126 TYR A N 1
ATOM 1018 C CA . TYR A 1 126 ? 33.897 7.316 -26.363 1.00 76.69 126 TYR A CA 1
ATOM 1019 C C . TYR A 1 126 ? 33.421 6.395 -27.493 1.00 76.69 126 TYR A C 1
ATOM 1021 O O . TYR A 1 126 ? 33.692 6.648 -28.664 1.00 76.69 126 TYR A O 1
ATOM 1029 N N . TRP A 1 127 ? 32.657 5.352 -27.152 1.00 81.50 127 TRP A N 1
ATOM 1030 C CA . TRP A 1 127 ? 32.108 4.433 -28.147 1.00 81.50 127 TRP A CA 1
ATOM 1031 C C . TRP A 1 127 ? 30.968 5.076 -28.945 1.00 81.50 127 TRP A C 1
ATOM 1033 O O . TRP A 1 127 ? 30.908 4.913 -30.162 1.00 81.50 127 TRP A O 1
ATOM 1043 N N . ALA A 1 128 ? 30.140 5.895 -28.285 1.00 79.56 128 ALA A N 1
ATOM 1044 C CA . ALA A 1 128 ? 29.127 6.708 -28.956 1.00 79.56 128 ALA A CA 1
ATOM 1045 C C . ALA A 1 128 ? 29.759 7.719 -29.933 1.00 79.56 128 ALA A C 1
ATOM 1047 O O . ALA A 1 128 ? 29.329 7.814 -31.079 1.00 79.56 128 ALA A O 1
ATOM 1048 N N . ALA A 1 129 ? 30.829 8.414 -29.525 1.00 79.94 129 ALA A N 1
ATOM 1049 C CA . ALA A 1 129 ? 31.535 9.357 -30.394 1.00 79.94 129 ALA A CA 1
ATOM 1050 C C . ALA A 1 129 ? 32.149 8.675 -31.634 1.00 79.94 129 ALA A C 1
ATOM 1052 O O . ALA A 1 129 ? 32.023 9.191 -32.744 1.00 79.94 129 ALA A O 1
ATOM 1053 N N . ALA A 1 130 ? 32.759 7.493 -31.471 1.00 82.31 130 ALA A N 1
ATOM 1054 C CA . ALA A 1 130 ? 33.305 6.726 -32.591 1.00 82.31 130 ALA A CA 1
ATOM 1055 C C . ALA A 1 130 ? 32.209 6.250 -33.566 1.00 82.31 130 ALA A C 1
ATOM 1057 O O . ALA A 1 130 ? 32.371 6.388 -34.779 1.00 82.31 130 ALA A O 1
ATOM 1058 N N . ALA A 1 131 ? 31.076 5.749 -33.059 1.00 84.31 131 ALA A N 1
ATOM 1059 C CA . ALA A 1 131 ? 29.949 5.315 -33.891 1.00 84.31 131 ALA A CA 1
ATOM 1060 C C . ALA A 1 131 ? 29.351 6.466 -34.722 1.00 84.31 131 ALA A C 1
ATOM 1062 O O . ALA A 1 131 ? 29.018 6.269 -35.894 1.00 84.31 131 ALA A O 1
ATOM 1063 N N . CYS A 1 132 ? 29.275 7.677 -34.155 1.00 85.56 132 CYS A N 1
ATOM 1064 C CA . CYS A 1 132 ? 28.840 8.871 -34.884 1.00 85.56 132 CYS A CA 1
ATOM 1065 C C . CYS A 1 132 ? 29.782 9.215 -36.047 1.00 85.56 132 CYS A C 1
ATOM 1067 O O . CYS A 1 132 ? 29.305 9.528 -37.137 1.00 85.56 132 CYS A O 1
ATOM 1069 N N . LEU A 1 133 ? 31.103 9.112 -35.853 1.00 86.38 133 LEU A N 1
ATOM 1070 C CA . LEU A 1 133 ? 32.075 9.366 -36.922 1.00 86.38 133 LEU A CA 1
ATOM 1071 C C . LEU A 1 133 ? 31.960 8.337 -38.055 1.00 86.38 133 LEU A C 1
ATOM 1073 O O . LEU A 1 133 ? 31.896 8.729 -39.218 1.00 86.38 133 LEU A O 1
ATOM 1077 N N . PHE A 1 134 ? 31.864 7.041 -37.738 1.00 88.94 134 PHE A N 1
ATOM 1078 C CA . PHE A 1 134 ? 31.677 5.999 -38.758 1.00 88.94 134 PHE A CA 1
ATOM 1079 C C . PHE A 1 134 ? 30.364 6.160 -39.528 1.00 88.94 134 PHE A C 1
ATOM 1081 O O . PHE A 1 134 ? 30.351 6.016 -40.749 1.00 88.94 134 PHE A O 1
ATOM 1088 N N . SER A 1 135 ? 29.277 6.506 -38.835 1.00 82.75 135 SER A N 1
ATOM 1089 C CA . SER A 1 135 ? 27.975 6.737 -39.470 1.00 82.75 135 SER A CA 1
ATOM 1090 C C . SER A 1 135 ? 28.013 7.953 -40.400 1.00 82.75 135 SER A C 1
ATOM 1092 O O . SER A 1 135 ? 27.514 7.881 -41.519 1.00 82.75 135 SER A O 1
ATOM 1094 N N . ALA A 1 136 ? 28.664 9.048 -39.990 1.00 86.00 136 ALA A N 1
ATOM 1095 C CA . ALA A 1 136 ? 28.818 10.240 -40.823 1.00 86.00 136 ALA A CA 1
ATOM 1096 C C . ALA A 1 136 ? 29.676 9.974 -42.073 1.00 86.00 136 ALA A C 1
ATOM 1098 O O . ALA A 1 136 ? 29.286 10.366 -43.171 1.00 86.00 136 ALA A O 1
ATOM 1099 N N . VAL A 1 137 ? 30.803 9.263 -41.932 1.00 89.81 137 VAL A N 1
ATOM 1100 C CA . VAL A 1 137 ? 31.653 8.880 -43.075 1.00 89.81 137 VAL A CA 1
ATOM 1101 C C . VAL A 1 137 ? 30.923 7.915 -44.011 1.00 89.81 137 VAL A C 1
ATOM 1103 O O . VAL A 1 137 ? 31.000 8.080 -45.226 1.00 89.81 137 VAL A O 1
ATOM 1106 N N . GLY A 1 138 ? 30.176 6.948 -43.473 1.00 87.69 138 GLY A N 1
ATOM 1107 C CA . GLY A 1 138 ? 29.378 6.013 -44.269 1.00 87.69 138 GLY A CA 1
ATOM 1108 C C . GLY A 1 138 ? 28.280 6.712 -45.073 1.00 87.69 138 GLY A C 1
ATOM 1109 O O . GLY A 1 138 ? 28.172 6.499 -46.279 1.00 87.69 138 GLY A O 1
ATOM 1110 N N . LEU A 1 139 ? 27.513 7.607 -44.441 1.00 85.38 139 LEU A N 1
ATOM 1111 C CA . LEU A 1 139 ? 26.488 8.402 -45.129 1.00 85.38 139 LEU A CA 1
ATOM 1112 C C . LEU A 1 139 ? 27.098 9.338 -46.181 1.00 85.38 139 LEU A C 1
ATOM 1114 O O . LEU A 1 139 ? 26.542 9.475 -47.272 1.00 85.38 139 LEU A O 1
ATOM 1118 N N . PHE A 1 140 ? 28.256 9.937 -45.889 1.00 86.38 140 PHE A N 1
ATOM 1119 C CA . PHE A 1 140 ? 28.990 10.765 -46.845 1.00 86.38 140 PHE A CA 1
ATOM 1120 C C . PHE A 1 140 ? 29.493 9.951 -48.045 1.00 86.38 140 PHE A C 1
ATOM 1122 O O . PHE A 1 140 ? 29.321 10.385 -49.179 1.00 86.38 140 PHE A O 1
ATOM 1129 N N . ALA A 1 141 ? 30.039 8.751 -47.830 1.00 84.69 141 ALA A N 1
ATOM 1130 C CA . ALA A 1 141 ? 30.498 7.871 -48.905 1.00 84.69 141 ALA A CA 1
ATOM 1131 C C . ALA A 1 141 ? 29.345 7.385 -49.801 1.00 84.69 141 ALA A C 1
ATOM 1133 O O . ALA A 1 141 ? 29.491 7.360 -51.022 1.00 84.69 141 ALA A O 1
ATOM 1134 N N . ILE A 1 142 ? 28.182 7.065 -49.222 1.00 82.00 142 ILE A N 1
ATOM 1135 C CA . ILE A 1 142 ? 26.980 6.694 -49.989 1.00 82.00 142 ILE A CA 1
ATOM 1136 C C . ILE A 1 142 ? 26.489 7.884 -50.825 1.00 82.00 142 ILE A C 1
ATOM 1138 O O . ILE A 1 142 ? 26.209 7.722 -52.012 1.00 82.00 142 ILE A O 1
ATOM 1142 N N . LYS A 1 143 ? 26.436 9.092 -50.245 1.00 78.38 143 LYS A N 1
ATOM 1143 C CA . LYS A 1 143 ? 26.061 10.314 -50.977 1.00 78.38 143 LYS A CA 1
ATOM 1144 C C . LYS A 1 143 ? 27.061 10.667 -52.077 1.00 78.38 143 LYS A C 1
ATOM 1146 O O . LYS A 1 143 ? 26.646 11.019 -53.175 1.00 78.38 143 LYS A O 1
ATOM 1151 N N . TRP A 1 144 ? 28.356 10.517 -51.814 1.00 77.12 144 TRP A N 1
ATOM 1152 C CA . TRP A 1 144 ? 29.412 10.716 -52.806 1.00 77.12 144 TRP A CA 1
ATOM 1153 C C . TRP A 1 144 ? 29.321 9.701 -53.952 1.00 77.12 144 TRP A C 1
ATOM 1155 O O . TRP A 1 144 ? 29.488 10.070 -55.110 1.00 77.12 144 TRP A O 1
ATOM 1165 N N . SER A 1 145 ? 29.005 8.439 -53.645 1.00 73.94 145 SER A N 1
ATOM 1166 C CA . SER A 1 145 ? 28.816 7.392 -54.653 1.00 73.94 145 SER A CA 1
ATOM 1167 C C . SER A 1 145 ? 27.568 7.618 -55.507 1.00 73.94 145 SER A C 1
ATOM 1169 O O . SER A 1 145 ? 27.602 7.319 -56.695 1.00 73.94 145 SER A O 1
ATOM 1171 N N . GLN A 1 146 ? 26.477 8.130 -54.930 1.00 63.81 146 GLN A N 1
ATOM 1172 C CA . GLN A 1 146 ? 25.274 8.466 -55.696 1.00 63.81 146 GLN A CA 1
ATOM 1173 C C . GLN A 1 146 ? 25.460 9.722 -56.550 1.00 63.81 146 GLN A C 1
ATOM 1175 O O . GLN A 1 146 ? 24.905 9.791 -57.631 1.00 63.81 146 GLN A O 1
ATOM 1180 N N . ASN A 1 147 ? 26.287 10.687 -56.138 1.00 61.09 147 ASN A N 1
ATOM 1181 C CA . ASN A 1 147 ? 26.533 11.908 -56.917 1.00 61.09 147 ASN A CA 1
ATOM 1182 C C . ASN A 1 147 ? 27.378 11.684 -58.195 1.00 61.09 147 ASN A C 1
ATOM 1184 O O . ASN A 1 147 ? 27.719 12.643 -58.880 1.00 61.09 147 ASN A O 1
ATOM 1188 N N . GLN A 1 148 ? 27.751 10.438 -58.504 1.00 58.84 148 GLN A N 1
ATOM 1189 C CA . GLN A 1 148 ? 28.427 10.042 -59.746 1.00 58.84 148 GLN A CA 1
ATOM 1190 C C . GLN A 1 148 ? 27.475 9.321 -60.725 1.00 58.84 148 GLN A C 1
ATOM 1192 O O . GLN A 1 148 ? 27.928 8.629 -61.635 1.00 58.84 148 GLN A O 1
ATOM 1197 N N . THR A 1 149 ? 26.153 9.446 -60.559 1.00 54.69 149 THR A N 1
ATOM 1198 C CA . THR A 1 149 ? 25.167 8.958 -61.538 1.00 54.69 149 THR A CA 1
ATOM 1199 C C . THR A 1 149 ? 25.110 9.877 -62.761 1.00 54.69 149 THR A C 1
ATOM 1201 O O . THR A 1 149 ? 24.599 10.987 -62.666 1.00 54.69 149 THR A O 1
ATOM 1204 N N . THR A 1 150 ? 25.710 9.416 -63.866 1.00 55.19 150 THR A N 1
ATOM 1205 C CA . THR A 1 150 ? 25.251 9.387 -65.284 1.00 55.19 150 THR A CA 1
ATOM 1206 C C . THR A 1 150 ? 24.456 10.531 -65.938 1.00 55.19 150 THR A C 1
ATOM 1208 O O . THR A 1 150 ? 24.250 10.464 -67.142 1.00 55.19 150 THR A O 1
ATOM 1211 N N . GLU A 1 151 ? 24.080 11.606 -65.255 1.00 53.59 151 GLU A N 1
ATOM 1212 C CA . GLU A 1 151 ? 23.380 12.755 -65.860 1.00 53.59 151 GLU A CA 1
ATOM 1213 C C . GLU A 1 151 ? 24.333 13.644 -66.688 1.00 53.59 151 GLU A C 1
ATOM 1215 O O . GLU A 1 151 ? 23.917 14.385 -67.570 1.00 53.59 151 GLU A O 1
ATOM 1220 N N . ASN A 1 152 ? 25.648 13.537 -66.458 1.00 55.84 152 ASN A N 1
ATOM 1221 C CA . ASN A 1 152 ? 26.666 14.340 -67.153 1.00 55.84 152 ASN A CA 1
ATOM 1222 C C . ASN A 1 152 ? 27.197 13.720 -68.459 1.00 55.84 152 ASN A C 1
ATOM 1224 O O . ASN A 1 152 ? 27.955 14.375 -69.165 1.00 55.84 152 ASN A O 1
ATOM 1228 N N . LEU A 1 153 ? 26.846 12.468 -68.775 1.00 56.72 153 LEU A N 1
ATOM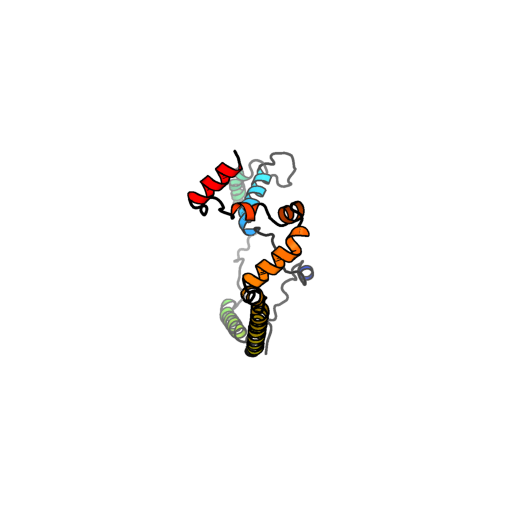 1229 C CA . LEU A 1 153 ? 27.310 11.804 -70.004 1.00 56.72 153 LEU A CA 1
ATOM 1230 C C . LEU A 1 153 ? 26.374 12.069 -71.189 1.00 56.72 153 LEU A C 1
ATOM 1232 O O . LEU A 1 153 ? 26.847 12.240 -72.306 1.00 56.72 153 LEU A O 1
ATOM 1236 N N . LEU A 1 154 ? 25.065 12.170 -70.939 1.00 56.88 154 LEU A N 1
ATOM 1237 C CA . LEU A 1 154 ? 24.077 12.532 -71.963 1.00 56.88 154 LEU A CA 1
ATOM 1238 C C . LEU A 1 154 ? 24.137 14.025 -72.310 1.00 56.88 154 LEU A C 1
ATOM 1240 O O . LEU A 1 154 ? 24.015 14.386 -73.472 1.00 56.88 154 LEU A O 1
ATOM 1244 N N . ALA A 1 155 ? 24.430 14.883 -71.327 1.00 59.38 155 ALA A N 1
ATOM 1245 C CA . ALA A 1 155 ? 24.612 16.322 -71.537 1.00 59.38 155 ALA A CA 1
ATOM 1246 C C . ALA A 1 155 ? 25.864 16.684 -72.366 1.00 59.38 155 ALA A C 1
ATOM 1248 O O . ALA A 1 155 ? 26.053 17.846 -72.722 1.00 59.38 155 ALA A O 1
ATOM 1249 N N . GLN A 1 156 ? 26.740 15.709 -72.637 1.00 60.25 156 GLN A N 1
ATOM 1250 C CA . GLN A 1 156 ? 27.963 15.877 -73.424 1.00 60.25 156 GLN A CA 1
ATOM 1251 C C . GLN A 1 156 ? 27.814 15.387 -74.873 1.00 60.25 156 GLN A C 1
ATOM 1253 O O . GLN A 1 156 ? 28.746 15.551 -75.658 1.00 60.25 156 GLN A O 1
ATOM 1258 N N . CYS A 1 157 ? 26.668 14.791 -75.219 1.00 67.12 157 CYS A N 1
ATOM 1259 C CA . CYS A 1 157 ? 26.353 14.365 -76.576 1.00 67.12 157 CYS A CA 1
ATOM 1260 C C . CYS A 1 157 ? 25.837 15.567 -77.372 1.00 67.12 157 CYS A C 1
ATOM 1262 O O . CYS A 1 157 ? 24.977 16.312 -76.896 1.00 67.12 157 CYS A O 1
ATOM 1264 N N . SER A 1 158 ? 26.409 15.796 -78.553 1.00 70.81 158 SER A N 1
ATOM 1265 C CA . SER A 1 158 ? 25.984 16.898 -79.415 1.00 70.81 158 SER A CA 1
ATOM 1266 C C . SER A 1 158 ? 24.649 16.575 -80.094 1.00 70.81 158 SER A C 1
ATOM 1268 O O . SER A 1 158 ? 24.356 15.420 -80.398 1.00 70.81 158 SER A O 1
ATOM 1270 N N . GLU A 1 159 ? 23.829 17.598 -80.346 1.00 73.62 159 GLU A N 1
ATOM 1271 C CA . GLU A 1 159 ? 22.515 17.436 -80.991 1.00 73.62 159 GLU A CA 1
ATOM 1272 C C . G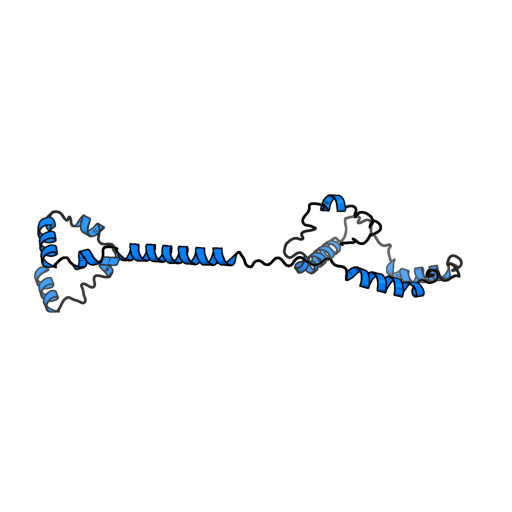LU A 1 159 ? 22.631 16.815 -82.396 1.00 73.62 159 GLU A C 1
ATOM 1274 O O . GLU A 1 159 ? 21.780 16.031 -82.810 1.00 73.62 159 GLU A O 1
ATOM 1279 N N . GLU A 1 160 ? 23.737 17.086 -83.094 1.00 74.88 160 GLU A N 1
ATOM 1280 C CA . GLU A 1 160 ? 24.046 16.532 -84.417 1.00 74.88 160 GLU A CA 1
ATOM 1281 C C . GLU A 1 160 ? 24.315 15.018 -84.381 1.00 74.88 160 GLU A C 1
ATOM 1283 O O . GLU A 1 160 ? 23.821 14.296 -85.247 1.00 74.88 160 GLU A O 1
ATOM 1288 N N . GLU A 1 161 ? 25.009 14.508 -83.358 1.00 77.88 161 GLU A N 1
ATOM 1289 C CA . GLU A 1 161 ? 25.234 13.061 -83.186 1.00 77.88 161 GLU A CA 1
ATOM 1290 C C . GLU A 1 161 ? 23.942 12.313 -82.823 1.00 77.88 161 GLU A C 1
ATOM 1292 O O . GLU A 1 161 ? 23.731 11.180 -83.264 1.00 77.88 161 GLU A O 1
ATOM 1297 N N . LEU A 1 162 ? 23.051 12.947 -82.052 1.00 79.94 162 LEU A N 1
ATOM 1298 C CA . LEU A 1 162 ? 21.738 12.380 -81.737 1.00 79.94 162 LEU A CA 1
ATOM 1299 C C . LEU A 1 162 ? 20.850 12.294 -82.983 1.00 79.94 162 LEU A C 1
ATOM 1301 O O . LEU A 1 162 ? 20.209 11.266 -83.208 1.00 79.94 162 LEU A O 1
ATOM 1305 N N . LEU A 1 163 ? 20.840 13.341 -83.812 1.00 78.44 163 LEU A N 1
ATOM 1306 C CA . LEU A 1 163 ? 20.082 13.369 -85.064 1.00 78.44 163 LEU A CA 1
ATOM 1307 C C . LEU A 1 163 ? 20.554 12.296 -86.048 1.00 78.44 163 LEU A C 1
ATOM 1309 O O . LEU A 1 163 ? 19.719 11.632 -86.667 1.00 78.44 163 LEU A O 1
ATOM 1313 N N . GLU A 1 164 ? 21.866 12.086 -86.162 1.00 83.25 164 GLU A N 1
ATOM 1314 C CA . GLU A 1 164 ? 22.443 11.033 -87.004 1.00 83.25 164 GLU A CA 1
ATOM 1315 C C . GLU A 1 164 ? 22.057 9.632 -86.509 1.00 83.25 164 GLU A C 1
ATOM 1317 O O . GLU A 1 164 ? 21.640 8.787 -87.301 1.00 83.25 164 GLU A O 1
ATOM 1322 N N . TYR A 1 165 ? 22.115 9.389 -85.197 1.00 81.69 165 TYR A N 1
ATOM 1323 C CA . TYR A 1 165 ? 21.712 8.104 -84.625 1.00 81.69 165 TYR A CA 1
ATOM 1324 C C . TYR A 1 165 ? 20.223 7.811 -84.848 1.00 81.69 165 TYR A C 1
ATOM 1326 O O . TYR A 1 165 ? 19.861 6.706 -85.257 1.00 81.69 165 TYR A O 1
ATOM 1334 N N . VAL A 1 166 ? 19.359 8.804 -84.619 1.00 81.38 166 VAL A N 1
ATOM 1335 C CA . VAL A 1 166 ? 17.916 8.656 -84.836 1.00 81.38 166 VAL A CA 1
ATOM 1336 C C . VAL A 1 166 ? 17.625 8.408 -86.311 1.00 81.38 166 VAL A C 1
ATOM 1338 O O . VAL A 1 166 ? 16.933 7.449 -86.620 1.00 81.38 166 VAL A O 1
ATOM 1341 N N . THR A 1 167 ? 18.184 9.196 -87.233 1.00 80.06 167 THR A N 1
ATOM 1342 C CA . THR A 1 167 ? 17.935 9.004 -88.675 1.00 80.06 167 THR A CA 1
ATOM 1343 C C . THR A 1 167 ? 18.494 7.691 -89.218 1.00 80.06 167 THR A C 1
ATOM 1345 O O . THR A 1 167 ? 17.875 7.103 -90.103 1.00 80.06 167 THR A O 1
ATOM 1348 N N . ALA A 1 168 ? 19.607 7.187 -88.680 1.00 82.50 168 ALA A N 1
ATOM 1349 C CA . ALA A 1 168 ? 20.175 5.904 -89.094 1.00 82.50 168 ALA A CA 1
ATOM 1350 C C . ALA A 1 168 ? 19.320 4.691 -88.683 1.00 82.50 168 ALA A C 1
ATOM 1352 O O . ALA A 1 168 ? 19.335 3.682 -89.386 1.00 82.50 168 ALA A O 1
ATOM 1353 N N . TYR A 1 169 ? 18.580 4.783 -87.574 1.00 78.44 169 TYR A N 1
ATOM 1354 C CA . TYR A 1 169 ? 17.787 3.677 -87.018 1.00 78.44 169 TYR A CA 1
ATOM 1355 C C . TYR A 1 169 ? 16.273 3.939 -87.016 1.00 78.44 169 TYR A C 1
ATOM 1357 O O . TYR A 1 169 ? 15.516 3.110 -86.519 1.00 78.44 169 TYR A O 1
ATOM 1365 N N . VAL A 1 170 ? 15.807 5.054 -87.596 1.00 76.25 170 VAL A N 1
ATOM 1366 C CA . VAL A 1 170 ? 14.388 5.464 -87.590 1.00 76.25 170 VAL A CA 1
ATOM 1367 C C . VAL A 1 170 ? 13.463 4.405 -88.190 1.00 76.25 170 VAL A C 1
ATOM 1369 O O . VAL A 1 170 ? 12.357 4.218 -87.700 1.00 76.25 170 VAL A O 1
ATOM 1372 N N . GLU A 1 171 ? 13.926 3.664 -89.200 1.00 69.81 171 GLU A N 1
ATOM 1373 C CA . GLU A 1 171 ? 13.148 2.587 -89.829 1.00 69.81 171 GLU A CA 1
ATOM 1374 C C . GLU A 1 171 ? 12.983 1.349 -88.930 1.00 69.81 171 GLU A C 1
ATOM 1376 O O . GLU A 1 171 ? 12.103 0.527 -89.177 1.00 69.81 171 GLU A O 1
ATOM 1381 N N . GLU A 1 172 ? 13.808 1.202 -87.889 1.00 69.75 172 GLU A N 1
ATOM 1382 C CA . GLU A 1 172 ? 13.747 0.089 -86.932 1.00 69.75 172 GLU A CA 1
ATOM 1383 C C . GLU A 1 172 ? 12.857 0.414 -85.716 1.00 69.75 172 GLU A C 1
ATOM 1385 O O . GLU A 1 172 ? 12.450 -0.489 -84.979 1.00 69.75 172 GLU A O 1
ATOM 1390 N N . PHE A 1 173 ? 12.494 1.689 -85.526 1.00 71.81 173 PHE A N 1
ATOM 1391 C CA . PHE A 1 173 ? 11.515 2.103 -84.525 1.00 71.81 173 PHE A CA 1
ATOM 1392 C C . PHE A 1 173 ? 10.093 1.932 -85.069 1.00 71.81 173 PHE A C 1
ATOM 1394 O O . PHE A 1 173 ? 9.602 2.730 -85.862 1.00 71.81 173 PHE A O 1
ATOM 1401 N N . ASP A 1 174 ? 9.407 0.886 -84.615 1.00 72.69 174 ASP A N 1
ATOM 1402 C CA . ASP A 1 174 ? 7.994 0.675 -84.922 1.00 72.69 174 ASP A CA 1
ATOM 1403 C C . ASP A 1 174 ? 7.090 1.622 -84.110 1.00 72.69 174 ASP A C 1
ATOM 1405 O O . ASP A 1 174 ? 7.269 1.817 -82.903 1.00 72.69 174 ASP A O 1
ATOM 1409 N N . GLU A 1 175 ? 6.075 2.180 -84.772 1.00 67.81 175 GLU A N 1
ATOM 1410 C CA . GLU A 1 175 ? 5.156 3.178 -84.213 1.00 67.81 175 GLU A CA 1
ATOM 1411 C C . GLU A 1 175 ? 4.395 2.638 -82.989 1.00 67.81 175 GLU A C 1
ATOM 1413 O O . GLU A 1 175 ? 4.185 3.358 -82.011 1.00 67.81 175 GLU A O 1
ATOM 1418 N N . GLN A 1 176 ? 4.062 1.340 -82.975 1.00 65.19 176 GLN A N 1
ATOM 1419 C CA . GLN A 1 176 ? 3.394 0.721 -81.823 1.00 65.19 176 GLN A CA 1
ATOM 1420 C C . GLN A 1 176 ? 4.346 0.536 -80.630 1.00 65.19 176 GLN A C 1
ATOM 1422 O O . GLN A 1 176 ? 3.905 0.562 -79.480 1.00 65.19 176 GLN A O 1
ATOM 1427 N N . SER A 1 177 ? 5.649 0.387 -80.881 1.00 65.62 177 SER A N 1
ATOM 1428 C CA . SER A 1 177 ? 6.673 0.284 -79.832 1.00 65.62 177 SER A CA 1
ATOM 1429 C C . SER A 1 177 ? 6.983 1.645 -79.203 1.00 65.62 177 SER A C 1
ATOM 1431 O O . SER A 1 177 ? 7.150 1.732 -77.987 1.00 65.62 177 SER A O 1
ATOM 1433 N N . LEU A 1 178 ? 6.985 2.717 -80.001 1.00 70.69 178 LEU A N 1
ATOM 1434 C CA . LEU A 1 178 ? 7.084 4.090 -79.495 1.00 70.69 178 LEU A CA 1
ATOM 1435 C C . LEU A 1 178 ? 5.855 4.471 -78.657 1.00 70.69 178 LEU A C 1
ATOM 1437 O O . LEU A 1 178 ? 6.006 5.036 -77.576 1.00 70.69 178 LEU A O 1
ATOM 1441 N N . ALA A 1 179 ? 4.653 4.081 -79.092 1.00 68.88 179 ALA A N 1
ATOM 1442 C CA . ALA A 1 179 ? 3.412 4.306 -78.346 1.00 68.88 179 ALA A CA 1
ATOM 1443 C C . ALA A 1 179 ? 3.344 3.547 -77.004 1.00 68.88 179 ALA A C 1
ATOM 1445 O O . ALA A 1 179 ? 2.627 3.965 -76.102 1.00 68.88 179 ALA A O 1
ATOM 1446 N N . LEU A 1 180 ? 4.084 2.441 -76.858 1.00 66.19 180 LEU A N 1
ATOM 1447 C CA . LEU A 1 180 ? 4.222 1.705 -75.593 1.00 66.19 180 LEU A CA 1
ATOM 1448 C C . LEU A 1 180 ? 5.247 2.330 -74.638 1.00 66.19 180 LEU A C 1
ATOM 1450 O O . LEU A 1 180 ? 5.166 2.100 -73.433 1.00 66.19 180 LEU A O 1
ATOM 1454 N N . LEU A 1 181 ? 6.224 3.069 -75.171 1.00 67.31 181 LEU A N 1
ATOM 1455 C CA . LEU A 1 181 ? 7.237 3.785 -74.389 1.00 67.31 181 LEU A CA 1
ATOM 1456 C C . LEU A 1 181 ? 6.758 5.172 -73.941 1.00 67.31 181 LEU A C 1
ATOM 1458 O O . LEU A 1 181 ? 7.209 5.652 -72.906 1.00 67.31 181 LEU A O 1
ATOM 1462 N N . LEU A 1 182 ? 5.849 5.794 -74.695 1.00 67.38 182 LEU A N 1
ATOM 1463 C CA . LEU A 1 182 ? 5.142 7.011 -74.299 1.00 67.38 182 LEU A CA 1
ATOM 1464 C C . LEU A 1 182 ? 4.054 6.665 -73.274 1.00 67.38 182 LEU A C 1
ATOM 1466 O O . LEU A 1 182 ? 2.996 6.139 -73.619 1.00 67.38 182 LEU A O 1
ATOM 1470 N N . GLU A 1 183 ? 4.304 6.963 -72.000 1.00 61.25 183 GLU A N 1
ATOM 1471 C CA . GLU A 1 183 ? 3.285 6.831 -70.960 1.00 61.25 183 GLU A CA 1
ATOM 1472 C C . GLU A 1 183 ? 2.243 7.960 -71.119 1.00 61.25 183 GLU A C 1
ATOM 1474 O O . GLU A 1 183 ? 2.583 9.096 -71.450 1.00 61.25 183 GLU A O 1
ATOM 1479 N N . GLU A 1 184 ? 0.955 7.679 -70.882 1.00 56.75 184 GLU A N 1
ATOM 1480 C CA . GLU A 1 184 ? -0.167 8.623 -71.093 1.00 56.75 184 GLU A CA 1
ATOM 1481 C C . GLU A 1 184 ? 0.034 9.977 -70.374 1.00 56.75 184 GLU A C 1
ATOM 1483 O O . GLU A 1 184 ? -0.486 11.014 -70.785 1.00 56.75 184 GLU A O 1
ATOM 1488 N N . ASN A 1 185 ? 0.8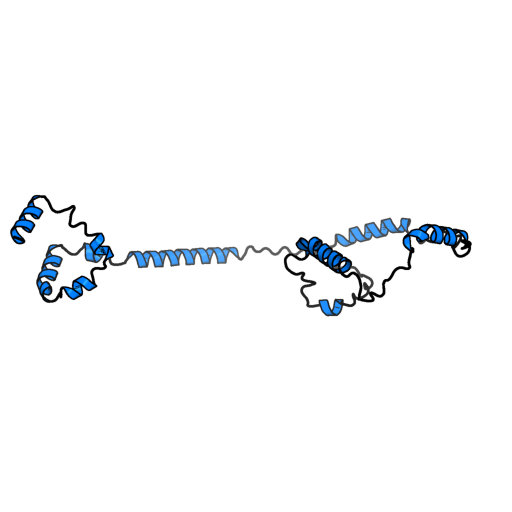36 9.995 -69.310 1.00 54.09 185 ASN A N 1
ATOM 1489 C CA . ASN A 1 185 ? 1.177 11.193 -68.552 1.00 54.09 185 ASN A CA 1
ATOM 1490 C C . ASN A 1 185 ? 2.215 12.100 -69.249 1.00 54.09 185 ASN A C 1
ATOM 1492 O O . ASN A 1 185 ? 2.174 13.314 -69.052 1.00 54.09 185 ASN A O 1
ATOM 1496 N N . ASP A 1 186 ? 3.097 11.544 -70.086 1.00 62.59 186 ASP A N 1
ATOM 1497 C CA . ASP A 1 186 ? 4.106 12.304 -70.841 1.00 62.59 186 ASP A CA 1
ATOM 1498 C C . ASP A 1 186 ? 3.476 13.022 -72.043 1.00 62.59 186 ASP A C 1
ATOM 1500 O O . ASP A 1 186 ? 3.816 14.166 -72.346 1.00 62.59 186 ASP A O 1
ATOM 1504 N N . ILE A 1 187 ? 2.471 12.401 -72.671 1.00 58.91 187 ILE A N 1
ATOM 1505 C CA . ILE A 1 187 ? 1.690 12.997 -73.768 1.00 58.91 187 ILE A CA 1
ATOM 1506 C C . ILE A 1 187 ? 0.905 14.223 -73.275 1.00 58.91 187 ILE A C 1
ATOM 1508 O O . ILE A 1 187 ? 0.821 15.229 -73.970 1.00 58.91 187 ILE A O 1
ATOM 1512 N N . ASN A 1 188 ? 0.377 14.175 -72.049 1.00 55.91 188 ASN A N 1
ATOM 1513 C CA . ASN A 1 188 ? -0.345 15.299 -71.445 1.00 55.91 188 ASN A CA 1
ATOM 1514 C C . ASN A 1 188 ? 0.569 16.478 -71.054 1.00 55.91 188 ASN A C 1
ATOM 1516 O O . ASN A 1 188 ? 0.072 17.584 -70.840 1.00 55.91 188 ASN A O 1
ATOM 1520 N N . GLN A 1 189 ? 1.885 16.256 -70.939 1.00 53.91 189 GLN A N 1
ATOM 1521 C CA . GLN A 1 189 ? 2.880 17.314 -70.711 1.00 53.91 189 GLN A CA 1
ATOM 1522 C C . GLN A 1 189 ? 3.479 17.866 -72.010 1.00 53.91 189 GLN A C 1
ATOM 1524 O O . GLN A 1 189 ? 4.083 18.941 -71.995 1.00 53.91 189 GLN A O 1
ATOM 1529 N N . LEU A 1 190 ? 3.292 17.170 -73.133 1.00 54.03 190 LEU A N 1
ATOM 1530 C CA . LEU A 1 190 ? 3.577 17.673 -74.470 1.00 54.03 190 LEU A CA 1
ATOM 1531 C C . LEU A 1 190 ? 2.516 18.713 -74.840 1.00 54.03 190 LEU A C 1
ATOM 1533 O O . LEU A 1 190 ? 1.504 18.433 -75.477 1.00 54.03 190 LEU A O 1
ATOM 1537 N N . ASP A 1 191 ? 2.769 19.948 -74.426 1.00 55.47 191 ASP A N 1
ATOM 1538 C CA . ASP A 1 191 ? 2.003 21.123 -74.820 1.00 55.47 191 ASP A CA 1
ATOM 1539 C C . ASP A 1 191 ? 2.305 21.487 -76.284 1.00 55.47 191 ASP A C 1
ATOM 1541 O O . ASP A 1 191 ? 2.896 22.520 -76.602 1.00 55.47 191 ASP A O 1
ATOM 1545 N N . MET A 1 192 ? 1.939 20.590 -77.203 1.00 54.66 192 MET A N 1
ATOM 1546 C CA . MET A 1 192 ? 2.154 20.775 -78.640 1.00 54.66 192 MET A CA 1
ATOM 1547 C C . MET A 1 192 ? 1.250 21.866 -79.232 1.00 54.66 192 MET A C 1
ATOM 1549 O O . MET A 1 192 ? 1.378 22.180 -80.409 1.00 54.66 192 MET A O 1
ATOM 1553 N N . MET A 1 193 ? 0.349 22.450 -78.433 1.00 49.69 193 MET A N 1
ATOM 1554 C CA . MET A 1 193 ? -0.577 23.504 -78.852 1.00 49.69 193 MET A CA 1
ATOM 1555 C C . MET A 1 193 ? -0.160 24.916 -78.416 1.00 49.69 193 MET A C 1
ATOM 1557 O O . MET A 1 193 ? -0.713 25.872 -78.943 1.00 49.69 193 MET A O 1
ATOM 1561 N N . ASN A 1 194 ? 0.814 25.092 -77.514 1.00 50.88 194 ASN A N 1
ATOM 1562 C CA . ASN A 1 194 ? 1.288 26.438 -77.135 1.00 50.88 194 ASN A CA 1
ATOM 1563 C C . ASN A 1 194 ? 2.582 26.879 -77.843 1.00 50.88 194 ASN A C 1
ATOM 1565 O O . ASN A 1 194 ? 3.066 27.983 -77.591 1.00 50.88 194 ASN A O 1
ATOM 1569 N N . GLY A 1 195 ? 3.157 26.036 -78.710 1.00 51.97 195 GLY A N 1
ATOM 1570 C CA . GLY A 1 195 ? 4.409 26.316 -79.428 1.00 51.97 195 GLY A CA 1
ATOM 1571 C C . GLY A 1 195 ? 4.304 26.365 -80.954 1.00 51.97 195 GLY A 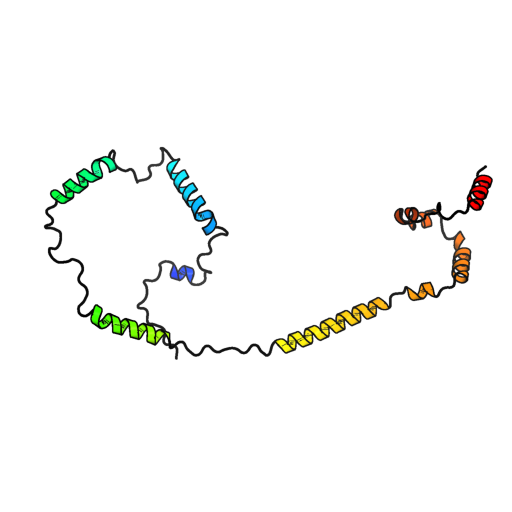C 1
ATOM 1572 O O . GLY A 1 195 ? 5.304 26.655 -81.610 1.00 51.97 195 GLY A O 1
ATOM 1573 N N . LEU A 1 196 ? 3.133 26.084 -81.530 1.00 48.22 196 LEU A N 1
ATOM 1574 C CA . LEU A 1 196 ? 2.909 26.267 -82.961 1.00 48.22 196 LEU A CA 1
ATOM 1575 C C . LEU A 1 196 ? 2.649 27.757 -83.196 1.00 48.22 196 LEU A C 1
ATOM 1577 O O . LEU A 1 196 ? 1.623 28.294 -82.796 1.00 48.22 196 LEU A O 1
ATOM 1581 N N . ASP A 1 197 ? 3.630 28.441 -83.785 1.00 59.91 197 ASP A N 1
ATOM 1582 C CA . ASP A 1 197 ? 3.411 29.769 -84.355 1.00 59.91 197 ASP A CA 1
ATOM 1583 C C . ASP A 1 197 ? 2.257 29.687 -85.366 1.00 59.91 197 ASP A C 1
ATOM 1585 O O . ASP A 1 197 ? 2.096 28.662 -86.030 1.00 59.91 197 ASP A O 1
ATOM 1589 N N . GLU A 1 198 ? 1.484 30.762 -85.509 1.00 57.75 198 GLU A N 1
ATOM 1590 C CA . GLU A 1 198 ? 0.272 30.855 -86.350 1.00 57.75 198 GLU A CA 1
ATOM 1591 C C . GLU A 1 198 ? 0.526 30.359 -87.800 1.00 57.75 198 GLU A C 1
ATOM 1593 O O . GLU A 1 198 ? -0.352 29.821 -88.464 1.00 57.75 198 GLU A O 1
ATOM 1598 N N . SER A 1 199 ? 1.786 30.428 -88.250 1.00 58.31 199 SER A N 1
ATOM 1599 C CA . SER A 1 199 ? 2.306 29.904 -89.523 1.00 58.31 199 SER A CA 1
ATOM 1600 C C . SER A 1 199 ? 2.287 28.366 -89.665 1.00 58.31 199 SER A C 1
ATOM 1602 O O . SER A 1 199 ? 2.124 27.836 -90.765 1.00 58.31 199 SER A O 1
ATOM 1604 N N . ALA A 1 200 ? 2.478 27.621 -88.575 1.00 58.59 200 ALA A N 1
ATOM 1605 C CA . ALA A 1 200 ? 2.513 26.158 -88.594 1.00 58.59 200 ALA A CA 1
ATOM 1606 C C . ALA A 1 200 ? 1.106 25.536 -88.563 1.00 58.59 200 ALA A C 1
ATOM 1608 O O . ALA A 1 200 ? 0.921 24.428 -89.069 1.00 58.59 200 ALA A O 1
ATOM 1609 N N . GLU A 1 201 ? 0.115 26.254 -88.024 1.00 59.53 201 GLU A N 1
ATOM 1610 C CA . GLU A 1 201 ? -1.293 25.844 -88.079 1.00 59.53 201 GLU A CA 1
ATOM 1611 C C . GLU A 1 201 ? -1.833 25.899 -89.517 1.00 59.53 201 GLU A C 1
ATOM 1613 O O . GLU A 1 201 ? -2.450 24.935 -89.972 1.00 59.53 201 GLU A O 1
ATOM 1618 N N . ASP A 1 202 ? -1.508 26.954 -90.274 1.00 63.25 202 ASP A N 1
ATOM 1619 C CA . ASP A 1 202 ? -1.898 27.082 -91.687 1.00 63.25 202 ASP A CA 1
ATOM 1620 C C . ASP A 1 202 ? -1.304 25.960 -92.564 1.00 63.25 202 ASP A C 1
ATOM 1622 O O . ASP A 1 202 ? -1.997 25.398 -93.414 1.00 63.25 202 ASP A O 1
ATOM 1626 N N . LEU A 1 203 ? -0.048 25.561 -92.320 1.00 62.84 203 LEU A N 1
ATOM 1627 C CA . LEU A 1 203 ? 0.608 24.465 -93.052 1.00 62.84 203 LEU A CA 1
ATOM 1628 C C . LEU A 1 203 ? 0.011 23.084 -92.745 1.00 62.84 203 LEU A C 1
ATOM 1630 O O . LEU A 1 203 ? 0.000 22.212 -93.616 1.00 62.84 203 LEU A O 1
ATOM 1634 N N . LEU A 1 204 ? -0.479 22.864 -91.523 1.00 66.12 204 LEU A N 1
ATOM 1635 C CA . LEU A 1 204 ? -1.148 21.614 -91.151 1.00 66.12 204 LEU A CA 1
ATOM 1636 C C . LEU A 1 204 ? -2.569 21.535 -91.714 1.00 66.12 204 LEU A C 1
ATOM 1638 O O . LEU A 1 204 ? -3.012 20.449 -92.089 1.00 66.12 204 LEU A O 1
ATOM 1642 N N . ILE A 1 205 ? -3.266 22.669 -91.808 1.00 70.31 205 ILE A N 1
ATOM 1643 C CA . ILE A 1 205 ? -4.597 22.744 -92.418 1.00 70.31 205 ILE A CA 1
ATOM 1644 C C . ILE A 1 205 ? -4.507 22.523 -93.936 1.00 70.31 205 ILE A C 1
ATOM 1646 O O . ILE A 1 205 ? -5.295 21.744 -94.464 1.00 70.31 205 ILE A O 1
ATOM 1650 N N . GLU A 1 206 ? -3.512 23.098 -94.625 1.00 70.94 206 GLU A N 1
ATOM 1651 C CA . GLU A 1 206 ? -3.287 22.860 -96.065 1.00 70.94 206 GLU A CA 1
ATOM 1652 C C . GLU A 1 206 ? -2.945 21.392 -96.385 1.00 70.94 206 GLU A C 1
ATOM 1654 O O . GLU A 1 206 ? -3.247 20.909 -97.472 1.00 70.94 206 GLU A O 1
ATOM 1659 N N . TYR A 1 207 ? -2.338 20.657 -95.448 1.00 66.56 207 TYR A N 1
ATOM 1660 C CA . TYR A 1 207 ? -1.998 19.243 -95.643 1.00 66.56 207 TYR A CA 1
ATOM 1661 C C . TYR A 1 207 ? -3.169 18.279 -95.366 1.00 66.56 207 TYR A C 1
ATOM 1663 O O . TYR A 1 207 ? -3.101 17.105 -95.736 1.00 66.56 207 TYR A O 1
ATOM 1671 N N . LEU A 1 208 ? -4.221 18.746 -94.682 1.00 68.44 208 LEU A N 1
ATOM 1672 C CA . LEU A 1 208 ? -5.382 17.941 -94.274 1.00 68.44 208 LEU A CA 1
ATOM 1673 C C . LEU A 1 208 ? -6.659 18.219 -95.090 1.00 68.44 208 LEU A C 1
ATOM 1675 O O . LEU A 1 208 ? -7.663 17.534 -94.869 1.00 68.44 208 LEU A O 1
ATOM 1679 N N . GLU A 1 209 ? -6.624 19.171 -96.026 1.00 49.34 209 GLU A N 1
ATOM 1680 C CA . GLU A 1 209 ? -7.631 19.367 -97.086 1.00 49.34 209 GLU A CA 1
ATOM 1681 C C . GLU A 1 209 ? -7.230 18.641 -98.385 1.00 49.34 209 GLU A C 1
ATOM 1683 O O . GLU A 1 209 ? -8.126 18.026 -99.015 1.00 49.34 209 GLU A O 1
#

Foldseek 3Di:
DDDDDPDPDDPCDPCNVVCVPPPPDDDDPCCVVCVVVVVVVVVVVVVVPDDDDPPVDDDDDCCVVCVVVVVVCCVVVPPCVVPPPDDPDDDDPCPVVCVVVVVVVVVVSVVPPPPDPDDDPVPVVVVVVVVVVVVVVVVVVVVVVVVPPDPVVVVPDDPVNVVVVCVVCVVVDDPVNVVVVDDPVNVVVPPVPVPDDPVNVVVVVVVVD

Secondary structure (DSSP, 8-state):
-------------TTTTTSTTS-S-PPPTTTTTTHHHHHHHHHHHHHS--SSS--S-PPPTTTTTTHHHHHHHHHHHS-GGGS-SS-S--PPTTHHHHHHHHHHHHHHHHT----------TTSHHHHHHHHHHHHHHHHHHHHHHTTSSHHHHTTS-HHHHHHHHHHHGGGS-HHHHHHHS-HHHHTT--TTSS--HHHHHHHHHHH-

Sequence (209 aa):
MNIHPIYNEDPELPFGKALKNADGFKVPEHYFENSEEMIILQCSGLVSQESNATSGFDVPVAYFENFTDSLIERINAESLAFLPKSDGFKVPESYFETFYNRLQNKLSAQHQSTPTKLIKFHKLWYWAAAACLFSAVGLFAIKWSQNQTTENLLAQCSEEELLEYVTAYVEEFDEQSLALLLEENDINQLDMMNGLDESAEDLLIEYLE

Radius of gyration: 48.38 Å; chains: 1; bounding box: 72×50×134 Å